Protein AF-A0A821YW21-F1 (afdb_monomer_lite)

Secondary structure (DSSP, 8-state):
---S-SSS--EEEE--BSSHHHHHHHHHHHT-S-TTS--EEEEEEEGGGBTTHHHH--SSS-----S-----TT-BPBPTT-SEEEEE--S-SS-TTTTHHHHHHHHHHHTTTTTS-TTS-------------------PPPP--EEE-S--HHHHHHHHIIIIIT---EEE-TTS-HHHHHHHHHHHHHHHHHHHHHHHHS---

Structure (mmCIF, N/CA/C/O backbone):
data_AF-A0A821YW21-F1
#
_entry.id   AF-A0A821YW21-F1
#
loop_
_atom_site.group_PDB
_atom_site.id
_atom_site.type_symbol
_atom_site.label_atom_id
_atom_site.label_alt_id
_atom_site.label_comp_id
_atom_site.label_asym_id
_atom_site.label_entity_id
_atom_site.label_seq_id
_atom_site.pdbx_PDB_ins_code
_atom_site.Cartn_x
_atom_site.Cartn_y
_atom_site.Cartn_z
_atom_site.occupancy
_atom_site.B_iso_or_equiv
_atom_site.auth_seq_id
_atom_site.auth_comp_id
_atom_site.auth_asym_id
_atom_site.auth_atom_id
_atom_site.pdbx_PDB_model_num
ATOM 1 N N . MET A 1 1 ? -20.243 1.648 -5.353 1.00 26.58 1 MET A N 1
ATOM 2 C CA . MET A 1 1 ? -19.225 2.065 -4.365 1.00 26.58 1 MET A CA 1
ATOM 3 C C . MET A 1 1 ? -18.752 3.452 -4.775 1.00 26.58 1 MET A C 1
ATOM 5 O O . MET A 1 1 ? -18.222 3.585 -5.867 1.00 26.58 1 MET A O 1
ATOM 9 N N . LYS A 1 2 ? -19.076 4.498 -4.008 1.00 27.88 2 LYS A N 1
ATOM 10 C CA . LYS A 1 2 ? -18.690 5.881 -4.330 1.00 27.88 2 LYS A CA 1
ATOM 11 C C . LYS A 1 2 ? -17.309 6.101 -3.706 1.00 27.88 2 LYS A C 1
ATOM 13 O O . LYS A 1 2 ? -17.180 5.934 -2.497 1.00 27.88 2 LYS A O 1
ATOM 18 N N . LEU A 1 3 ? -16.282 6.368 -4.515 1.00 39.88 3 LEU A N 1
ATOM 19 C CA . LEU A 1 3 ? -14.966 6.766 -4.003 1.00 39.88 3 LEU A CA 1
ATOM 20 C C . LEU A 1 3 ? -15.162 8.007 -3.120 1.00 39.88 3 LEU A C 1
ATOM 22 O O . LEU A 1 3 ? -15.812 8.965 -3.540 1.00 39.88 3 LEU A O 1
ATOM 26 N N . ILE A 1 4 ? -14.644 7.974 -1.892 1.00 46.41 4 ILE A N 1
ATOM 27 C CA . ILE A 1 4 ? -14.775 9.030 -0.872 1.00 46.41 4 ILE A CA 1
ATOM 28 C C . ILE A 1 4 ? -13.849 10.209 -1.233 1.00 46.41 4 ILE A C 1
ATOM 30 O O . ILE A 1 4 ? -12.951 10.574 -0.487 1.00 46.41 4 ILE A O 1
ATOM 34 N N . SER A 1 5 ? -13.998 10.767 -2.433 1.00 47.72 5 SER A N 1
ATOM 35 C CA . SER A 1 5 ? -13.134 11.840 -2.940 1.00 47.72 5 SER A CA 1
ATOM 36 C C . SER A 1 5 ? -13.887 12.825 -3.838 1.00 47.72 5 SER A C 1
ATOM 38 O O . SER A 1 5 ? -13.287 13.450 -4.708 1.00 47.72 5 SER A O 1
ATOM 40 N N . THR A 1 6 ? -15.206 12.978 -3.678 1.00 47.47 6 THR A N 1
ATOM 41 C CA . THR A 1 6 ? -15.943 13.977 -4.471 1.00 47.47 6 THR A CA 1
ATOM 42 C C . THR A 1 6 ? -15.841 15.385 -3.891 1.00 47.47 6 THR A C 1
ATOM 44 O O . THR A 1 6 ? -15.893 16.332 -4.666 1.00 47.47 6 THR A O 1
ATOM 47 N N . ASP A 1 7 ? -15.604 15.544 -2.583 1.00 50.19 7 ASP A N 1
ATOM 48 C CA . ASP A 1 7 ? -15.620 16.866 -1.928 1.00 50.19 7 ASP A CA 1
ATOM 49 C C . ASP A 1 7 ? -14.227 17.378 -1.507 1.00 50.19 7 ASP A C 1
ATOM 51 O O . ASP A 1 7 ? -14.038 18.583 -1.337 1.00 50.19 7 ASP A O 1
ATOM 55 N N . HIS A 1 8 ? -13.224 16.495 -1.419 1.00 58.50 8 HIS A N 1
ATOM 56 C CA . HIS A 1 8 ? -11.839 16.836 -1.075 1.00 58.50 8 HIS A CA 1
ATOM 57 C C . HIS A 1 8 ? -10.854 16.120 -2.005 1.00 58.50 8 HIS A C 1
ATOM 59 O O . HIS A 1 8 ? -11.039 14.944 -2.312 1.00 58.50 8 HIS A O 1
ATOM 65 N N . SER A 1 9 ? -9.806 16.822 -2.445 1.00 71.06 9 SER A N 1
ATOM 66 C CA . SER A 1 9 ? -8.695 16.230 -3.195 1.00 71.06 9 SER A CA 1
ATOM 67 C C . SER A 1 9 ? -7.874 15.340 -2.260 1.00 71.06 9 SER A C 1
ATOM 69 O O . SER A 1 9 ? -7.131 15.850 -1.420 1.00 71.06 9 SER A O 1
ATOM 71 N N . ALA A 1 10 ? -8.028 14.024 -2.385 1.00 83.88 10 ALA A N 1
ATOM 72 C CA . ALA A 1 10 ? -7.270 13.042 -1.620 1.00 83.88 10 ALA A CA 1
ATOM 73 C C . ALA A 1 10 ? -6.236 12.336 -2.506 1.00 83.88 10 ALA A C 1
ATOM 75 O O . ALA A 1 10 ? -6.456 12.135 -3.703 1.00 83.88 10 ALA A O 1
ATOM 76 N N . TRP A 1 11 ? -5.112 11.948 -1.906 1.00 90.44 11 TRP A N 1
ATOM 77 C CA . TRP A 1 11 ? -4.121 11.078 -2.539 1.00 90.44 11 TRP A CA 1
ATOM 78 C C . TRP A 1 11 ? -4.337 9.645 -2.066 1.00 90.44 11 TRP A C 1
ATOM 80 O O . TRP A 1 11 ? -4.564 9.403 -0.879 1.00 90.44 11 TRP A O 1
ATOM 90 N N . ILE A 1 12 ? -4.254 8.693 -2.989 1.00 93.31 12 ILE A N 1
ATOM 91 C CA . ILE A 1 12 ? -4.335 7.266 -2.693 1.00 93.31 12 ILE A CA 1
ATOM 92 C C . ILE A 1 12 ? -2.948 6.675 -2.906 1.00 93.31 12 ILE A C 1
ATOM 94 O O . ILE A 1 12 ? -2.409 6.734 -4.005 1.00 93.31 12 ILE A O 1
ATOM 98 N N . ILE A 1 13 ? -2.377 6.092 -1.853 1.00 94.81 13 ILE A N 1
ATOM 99 C CA . ILE A 1 13 ? -1.049 5.476 -1.892 1.00 94.81 13 ILE A CA 1
ATOM 100 C C . ILE A 1 13 ? -1.204 3.959 -1.765 1.00 94.81 13 ILE A C 1
ATOM 102 O O . ILE A 1 13 ? -1.767 3.472 -0.782 1.00 94.81 13 ILE A O 1
ATOM 106 N N . THR A 1 14 ? -0.690 3.204 -2.737 1.00 95.06 14 THR A N 1
ATOM 107 C CA . THR A 1 14 ? -0.760 1.732 -2.763 1.00 95.06 14 THR A CA 1
ATOM 108 C C . THR A 1 14 ? 0.604 1.095 -3.060 1.00 95.06 14 THR A C 1
ATOM 110 O O . THR A 1 14 ? 1.598 1.800 -3.205 1.00 95.06 14 THR A O 1
ATOM 113 N N . GLY A 1 15 ? 0.665 -0.241 -3.147 1.00 93.56 15 GLY A N 1
ATOM 114 C CA . GLY A 1 15 ? 1.866 -0.975 -3.571 1.00 93.56 15 GLY A CA 1
ATOM 115 C C . GLY A 1 15 ? 2.191 -0.882 -5.072 1.00 93.56 15 GLY A C 1
ATOM 116 O O . GLY A 1 15 ? 3.217 -1.394 -5.502 1.00 93.56 15 GLY A O 1
ATOM 117 N N . GLY A 1 16 ? 1.313 -0.292 -5.896 1.00 93.81 16 GLY A N 1
ATOM 118 C CA . GLY A 1 16 ? 1.561 -0.013 -7.319 1.00 93.81 16 GLY A CA 1
ATOM 119 C C . GLY A 1 16 ? 1.575 -1.213 -8.276 1.00 93.81 16 GLY A C 1
ATOM 120 O O . GLY A 1 16 ? 1.513 -1.032 -9.490 1.00 93.81 16 GLY A O 1
ATOM 121 N N . THR A 1 17 ? 1.638 -2.449 -7.785 1.00 93.94 17 THR A N 1
ATOM 122 C CA . THR A 1 17 ? 1.650 -3.631 -8.659 1.00 93.94 17 THR A CA 1
ATOM 123 C C . THR A 1 17 ? 0.245 -4.014 -9.124 1.00 93.94 17 THR A C 1
ATOM 125 O O . THR A 1 17 ? -0.748 -3.803 -8.434 1.00 93.94 17 THR A O 1
ATOM 128 N N . ASN A 1 18 ? 0.136 -4.636 -10.293 1.00 93.69 18 ASN A N 1
ATOM 129 C CA . ASN A 1 18 ? -1.113 -5.091 -10.901 1.00 93.69 18 ASN A CA 1
ATOM 130 C C . ASN A 1 18 ? -1.598 -6.420 -10.292 1.00 93.69 18 ASN A C 1
ATOM 132 O O . ASN A 1 18 ? -1.924 -7.380 -10.995 1.00 93.69 18 ASN A O 1
ATOM 136 N N . THR A 1 19 ? -1.582 -6.511 -8.963 1.00 90.06 19 THR A N 1
ATOM 137 C CA . THR A 1 19 ? -1.968 -7.708 -8.212 1.00 90.06 19 THR A CA 1
ATOM 138 C C . THR A 1 19 ? -2.776 -7.336 -6.973 1.00 90.06 19 THR A C 1
ATOM 140 O O . THR A 1 19 ? -2.631 -6.249 -6.414 1.00 90.06 19 THR A O 1
ATOM 143 N N . GLY A 1 20 ? -3.658 -8.241 -6.543 1.00 89.75 20 GLY A N 1
ATOM 144 C CA . GLY A 1 20 ? -4.464 -8.061 -5.335 1.00 89.75 20 GLY A CA 1
ATOM 145 C C . GLY A 1 20 ? -5.284 -6.764 -5.327 1.00 89.75 20 GLY A C 1
ATOM 146 O O . GLY A 1 20 ? -5.913 -6.401 -6.320 1.00 89.75 20 GLY A O 1
ATOM 147 N N . ILE A 1 21 ? -5.271 -6.072 -4.185 1.00 91.50 21 ILE A N 1
ATOM 148 C CA . ILE A 1 21 ? -6.066 -4.858 -3.944 1.00 91.50 21 ILE A CA 1
ATOM 149 C C . ILE A 1 21 ? -5.633 -3.695 -4.836 1.00 91.50 21 ILE A C 1
ATOM 151 O O . ILE A 1 21 ? -6.479 -2.926 -5.279 1.00 91.50 21 ILE A O 1
ATOM 155 N N . MET A 1 22 ? -4.343 -3.582 -5.145 1.00 93.75 22 MET A N 1
ATOM 156 C CA . MET A 1 22 ? -3.809 -2.485 -5.952 1.00 93.75 22 MET A CA 1
ATOM 157 C C . MET A 1 22 ? -4.426 -2.464 -7.357 1.00 93.75 22 MET A C 1
ATOM 159 O O . MET A 1 22 ? -4.806 -1.398 -7.836 1.00 93.75 22 MET A O 1
ATOM 163 N N . LYS A 1 23 ? -4.635 -3.643 -7.962 1.00 94.25 23 LYS A N 1
ATOM 164 C CA . LYS A 1 23 ? -5.357 -3.789 -9.236 1.00 94.25 23 LYS A CA 1
ATOM 165 C C . LYS A 1 23 ? -6.795 -3.272 -9.148 1.00 94.25 23 LYS A C 1
ATOM 167 O O . LYS A 1 23 ? -7.215 -2.483 -9.987 1.00 94.25 23 LYS A O 1
ATOM 172 N N . LEU A 1 24 ? -7.533 -3.687 -8.116 1.00 93.62 24 LEU A N 1
ATOM 173 C CA . LEU A 1 24 ? -8.921 -3.257 -7.916 1.00 93.62 24 LEU A CA 1
ATOM 174 C C . LEU A 1 24 ? -9.015 -1.739 -7.732 1.00 93.62 24 LEU A C 1
ATOM 176 O O . LEU A 1 24 ? -9.899 -1.104 -8.296 1.00 93.62 24 LEU A O 1
ATOM 180 N N . VAL A 1 25 ? -8.092 -1.145 -6.971 1.00 93.75 25 VAL A N 1
ATOM 181 C CA . VAL A 1 25 ? -8.042 0.311 -6.778 1.00 93.75 25 VAL A CA 1
ATOM 182 C C . VAL A 1 25 ? -7.807 1.027 -8.108 1.00 93.75 25 VAL A C 1
ATOM 184 O O . VAL A 1 25 ? -8.515 1.990 -8.398 1.00 93.75 25 VAL A O 1
ATOM 187 N N . GLY A 1 26 ? -6.882 0.535 -8.936 1.00 93.81 26 GLY A N 1
ATOM 188 C CA . GLY A 1 26 ? -6.641 1.073 -10.275 1.00 93.81 26 GLY A CA 1
ATOM 189 C C . GLY A 1 26 ? -7.882 1.028 -11.170 1.00 93.81 26 GLY A C 1
ATOM 190 O O . GLY A 1 26 ? -8.258 2.041 -11.760 1.00 93.81 26 GLY A O 1
ATOM 191 N N . GLU A 1 27 ? -8.582 -0.109 -11.205 1.00 93.06 27 GLU A N 1
ATOM 192 C CA . GLU A 1 27 ? -9.836 -0.268 -11.959 1.00 93.06 27 GLU A CA 1
ATOM 193 C C . GLU A 1 27 ? -10.936 0.690 -11.465 1.00 93.06 27 GLU A C 1
ATOM 195 O O . GLU A 1 27 ? -11.630 1.316 -12.270 1.00 93.06 27 GLU A O 1
ATOM 200 N N . ILE A 1 28 ? -11.072 0.861 -10.147 1.00 91.38 28 ILE A N 1
ATOM 201 C CA . ILE A 1 28 ? -12.063 1.765 -9.547 1.00 91.38 28 ILE A CA 1
ATOM 202 C C . ILE A 1 28 ? -11.741 3.231 -9.880 1.00 91.38 28 ILE A C 1
ATOM 204 O O . ILE A 1 28 ? -12.641 3.992 -10.242 1.00 91.38 28 ILE A O 1
ATOM 208 N N . VAL A 1 29 ? -10.470 3.638 -9.793 1.00 90.25 29 VAL A N 1
ATOM 209 C CA . VAL A 1 29 ? -10.033 5.000 -10.151 1.00 90.25 29 VAL A CA 1
ATOM 210 C C . VAL A 1 29 ? -10.225 5.261 -11.646 1.00 90.25 29 VAL A C 1
ATOM 212 O O . VAL A 1 29 ? -10.694 6.336 -12.030 1.00 90.25 29 VAL A O 1
ATOM 215 N N . GLN A 1 30 ? -9.961 4.270 -12.502 1.00 89.31 30 GLN A N 1
ATOM 216 C CA . GLN A 1 30 ? -10.200 4.372 -13.942 1.00 89.31 30 GLN A CA 1
ATOM 217 C C . GLN A 1 30 ? -11.677 4.641 -14.267 1.00 89.31 30 GLN A C 1
ATOM 219 O O . GLN A 1 30 ? -11.968 5.410 -15.190 1.00 89.31 30 GLN A O 1
ATOM 224 N N . GLN A 1 31 ? -12.599 4.050 -13.501 1.00 88.50 31 GLN A N 1
ATOM 225 C CA . GLN A 1 31 ? -14.049 4.210 -13.649 1.00 88.50 31 GLN A CA 1
ATOM 226 C C . GLN A 1 31 ? -14.600 5.519 -13.064 1.00 88.50 31 GLN A C 1
ATOM 228 O O . GLN A 1 31 ? -15.809 5.742 -13.138 1.00 88.50 31 GLN A O 1
ATOM 233 N N . ASN A 1 32 ? -13.758 6.399 -12.505 1.00 84.12 32 ASN A N 1
ATOM 234 C CA . ASN A 1 32 ? -14.214 7.686 -11.988 1.00 84.12 32 ASN A CA 1
ATOM 235 C C . ASN A 1 32 ? -14.885 8.519 -13.110 1.00 84.12 32 ASN A C 1
ATOM 237 O O . ASN A 1 32 ? -14.213 8.873 -14.087 1.00 84.12 32 ASN A O 1
ATOM 241 N N . PRO A 1 33 ? -16.191 8.840 -12.994 1.00 78.19 33 PRO A N 1
ATOM 242 C CA . PRO A 1 33 ? -16.911 9.596 -14.017 1.00 78.19 33 PRO A CA 1
ATOM 243 C C . PRO A 1 33 ? -16.505 11.074 -14.044 1.00 78.19 33 PRO A C 1
ATOM 245 O O . PRO A 1 33 ? -16.601 11.712 -15.092 1.00 78.19 33 PRO A O 1
ATOM 248 N N . ASP A 1 34 ? -16.036 11.620 -12.918 1.00 81.44 34 ASP A N 1
ATOM 249 C CA . ASP A 1 34 ? -15.595 13.009 -12.834 1.00 81.44 34 ASP A CA 1
ATOM 250 C C . ASP A 1 34 ? -14.123 13.133 -13.241 1.00 81.44 34 ASP A C 1
ATOM 252 O O . ASP A 1 34 ? -13.204 13.017 -12.431 1.00 81.44 34 ASP A O 1
ATOM 256 N N . ARG A 1 35 ? -13.901 13.385 -14.532 1.00 78.12 35 ARG A N 1
ATOM 257 C CA . ARG A 1 35 ? -12.561 13.624 -15.087 1.00 78.12 35 ARG A CA 1
ATOM 258 C C . ARG A 1 35 ? -11.998 15.008 -14.751 1.00 78.12 35 ARG A C 1
ATOM 260 O O . ARG A 1 35 ? -10.813 15.226 -14.972 1.00 78.12 35 ARG A O 1
ATOM 267 N N . SER A 1 36 ? -12.811 15.932 -14.230 1.00 79.06 36 SER A N 1
ATOM 268 C CA . SER A 1 36 ? -12.350 17.279 -13.861 1.00 79.06 36 SER A CA 1
ATOM 269 C C . SER A 1 36 ? -11.532 17.291 -12.566 1.00 79.06 36 SER A C 1
ATOM 271 O O . SER A 1 36 ? -10.788 18.237 -12.310 1.00 79.06 36 SER A O 1
ATOM 273 N N . ARG A 1 37 ? -11.639 16.221 -11.768 1.00 78.31 37 ARG A N 1
ATOM 274 C CA . ARG A 1 37 ? -10.924 16.023 -10.505 1.00 78.31 37 ARG A CA 1
ATOM 275 C C . ARG A 1 37 ? -10.117 14.727 -10.576 1.00 78.31 37 ARG A C 1
ATOM 277 O O . ARG A 1 37 ? -10.593 13.687 -10.113 1.00 78.31 37 ARG A O 1
ATOM 284 N N . PRO A 1 38 ? -8.926 14.749 -11.203 1.00 81.25 38 PRO A N 1
ATOM 285 C CA . PRO A 1 38 ? -8.082 13.566 -11.262 1.00 81.25 38 PRO A CA 1
ATOM 286 C C . PRO A 1 38 ? -7.704 13.125 -9.844 1.00 81.25 38 PRO A C 1
ATOM 288 O O . PRO A 1 38 ? -7.376 13.943 -8.986 1.00 81.25 38 PRO A O 1
ATOM 291 N N . ILE A 1 39 ? -7.777 11.819 -9.603 1.00 87.50 39 ILE A N 1
ATOM 292 C CA . ILE A 1 39 ? -7.352 11.210 -8.344 1.00 87.50 39 ILE A CA 1
ATOM 293 C C . ILE A 1 39 ? -5.871 10.878 -8.490 1.00 87.50 39 ILE A C 1
ATOM 295 O O . ILE A 1 39 ? -5.502 10.154 -9.412 1.00 87.50 39 ILE A O 1
ATOM 299 N N . HIS A 1 40 ? -5.042 11.382 -7.578 1.00 91.06 40 HIS A N 1
ATOM 300 C CA . HIS A 1 40 ? -3.631 11.007 -7.516 1.00 91.06 40 HIS A CA 1
ATOM 301 C C . HIS A 1 40 ? -3.516 9.615 -6.894 1.00 91.06 40 HIS A C 1
ATOM 303 O O . HIS A 1 40 ? -3.724 9.447 -5.689 1.00 91.06 40 HIS A O 1
ATOM 309 N N . LEU A 1 41 ? -3.238 8.620 -7.733 1.00 94.44 41 LEU A N 1
ATOM 310 C CA . LEU A 1 41 ? -3.048 7.227 -7.355 1.00 94.44 41 LEU A CA 1
ATOM 311 C C . LEU A 1 41 ? -1.559 6.880 -7.479 1.00 94.44 41 LEU A C 1
ATOM 313 O O . LEU A 1 41 ? -1.063 6.574 -8.563 1.00 94.44 41 LEU A O 1
ATOM 317 N N . ILE A 1 42 ? -0.861 6.934 -6.347 1.00 95.75 42 ILE A N 1
ATOM 318 C CA . ILE A 1 42 ? 0.591 6.790 -6.244 1.00 95.75 42 ILE A CA 1
ATOM 319 C C . ILE A 1 42 ? 0.938 5.349 -5.859 1.00 95.75 42 ILE A C 1
ATOM 321 O O . ILE A 1 42 ? 0.471 4.827 -4.843 1.00 95.75 42 ILE A O 1
ATOM 325 N N . GLY A 1 43 ? 1.778 4.701 -6.662 1.00 96.44 43 GLY A N 1
ATOM 326 C CA . GLY A 1 43 ? 2.233 3.332 -6.444 1.00 96.44 43 GLY A CA 1
ATOM 327 C C . GLY A 1 43 ? 3.642 3.312 -5.870 1.00 96.44 43 GLY A C 1
ATOM 328 O O . GLY A 1 43 ? 4.580 3.721 -6.543 1.00 96.44 43 GLY A O 1
ATOM 329 N N . ILE A 1 44 ? 3.813 2.818 -4.646 1.00 96.44 44 ILE A N 1
ATOM 330 C CA . ILE A 1 44 ? 5.128 2.647 -4.023 1.00 96.44 44 ILE A CA 1
ATOM 331 C C . ILE A 1 44 ? 5.484 1.165 -4.080 1.00 96.44 44 ILE A C 1
ATOM 333 O O . ILE A 1 44 ? 4.907 0.367 -3.344 1.00 96.44 44 ILE A O 1
ATOM 337 N N . ALA A 1 45 ? 6.418 0.802 -4.954 1.00 94.50 45 ALA A N 1
ATOM 338 C CA . ALA A 1 45 ? 6.779 -0.587 -5.219 1.00 94.50 45 ALA A CA 1
ATOM 339 C C . ALA A 1 45 ? 8.258 -0.845 -4.912 1.00 94.50 45 ALA A C 1
ATOM 341 O O . ALA A 1 45 ? 9.121 -0.032 -5.245 1.00 94.50 45 ALA A O 1
ATOM 342 N N . THR A 1 46 ? 8.574 -2.002 -4.326 1.00 94.94 46 THR A N 1
ATOM 343 C CA . THR A 1 46 ? 9.965 -2.463 -4.219 1.00 94.94 46 THR A CA 1
ATOM 344 C C . THR A 1 46 ? 10.500 -2.804 -5.605 1.00 94.94 46 THR A C 1
ATOM 346 O O . THR A 1 46 ? 9.918 -3.643 -6.295 1.00 94.94 46 THR A O 1
ATOM 349 N N . TRP A 1 47 ? 11.618 -2.193 -5.998 1.00 94.62 47 TRP A N 1
ATOM 350 C CA . TRP A 1 47 ? 12.235 -2.340 -7.317 1.00 94.62 47 TRP A CA 1
ATOM 351 C C . TRP A 1 47 ? 12.451 -3.810 -7.691 1.00 94.62 47 TRP A C 1
ATOM 353 O O . TRP A 1 47 ? 11.990 -4.256 -8.737 1.00 94.62 47 TRP A O 1
ATOM 363 N N . GLY A 1 48 ? 13.023 -4.607 -6.784 1.00 92.62 48 GLY A N 1
ATOM 364 C CA . GLY A 1 48 ? 13.278 -6.033 -7.006 1.00 92.62 48 GLY A CA 1
ATOM 365 C C . GLY A 1 48 ? 12.040 -6.923 -7.169 1.00 92.62 48 GLY A C 1
ATOM 366 O O . GLY A 1 48 ? 12.195 -8.103 -7.481 1.00 92.62 48 GLY A O 1
ATOM 367 N N . CYS A 1 49 ? 10.829 -6.404 -6.944 1.00 92.81 49 CYS A N 1
ATOM 368 C CA . CYS A 1 49 ? 9.567 -7.125 -7.144 1.00 92.81 49 CYS A CA 1
ATOM 369 C C . CYS A 1 49 ? 8.816 -6.688 -8.409 1.00 92.81 49 CYS A C 1
ATOM 371 O O . CYS A 1 49 ? 7.758 -7.243 -8.704 1.00 92.81 49 CYS A O 1
ATOM 373 N N . VAL A 1 50 ? 9.318 -5.701 -9.153 1.00 93.25 50 VAL A N 1
ATOM 374 C CA . VAL A 1 50 ? 8.659 -5.205 -10.363 1.00 93.25 50 VAL A CA 1
ATOM 375 C C . VAL A 1 50 ? 9.099 -6.032 -11.569 1.00 93.25 50 VAL A C 1
ATOM 377 O O . VAL A 1 50 ? 10.285 -6.208 -11.835 1.00 93.25 50 VAL A O 1
A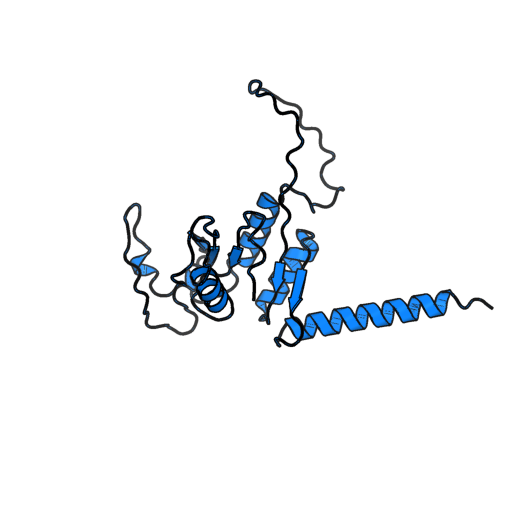TOM 380 N N . SER A 1 51 ? 8.139 -6.537 -12.341 1.00 92.75 51 SER A N 1
ATOM 381 C CA . SER A 1 51 ? 8.437 -7.220 -13.601 1.00 92.75 51 SER A CA 1
ATOM 382 C C . SER A 1 51 ? 8.849 -6.215 -14.677 1.00 92.75 51 SER A C 1
ATOM 384 O O . SER A 1 51 ? 8.215 -5.173 -14.839 1.00 92.75 51 SER A O 1
ATOM 386 N N . GLY A 1 52 ? 9.875 -6.549 -15.463 1.00 87.75 52 GLY A N 1
ATOM 387 C CA . GLY A 1 52 ? 10.315 -5.714 -16.588 1.00 87.75 52 GLY A CA 1
ATOM 388 C C . GLY A 1 52 ? 11.141 -4.485 -16.196 1.00 87.75 52 GLY A C 1
ATOM 389 O O . GLY A 1 52 ? 11.232 -3.551 -16.990 1.00 87.75 52 GLY A O 1
ATOM 390 N N . VAL A 1 53 ? 11.762 -4.485 -15.010 1.00 86.19 53 VAL A N 1
ATOM 391 C CA . VAL A 1 53 ? 12.635 -3.398 -14.517 1.00 86.19 53 VAL A CA 1
ATOM 392 C C . VAL A 1 53 ? 13.750 -2.997 -15.480 1.00 86.19 53 VAL A C 1
ATOM 394 O O . VAL A 1 53 ? 14.084 -1.820 -15.557 1.00 86.19 53 VAL A O 1
ATOM 397 N N . GLU A 1 54 ? 14.260 -3.931 -16.284 1.00 85.69 54 GLU A N 1
ATOM 398 C CA . GLU A 1 54 ? 15.286 -3.662 -17.303 1.00 85.69 54 GLU A CA 1
ATOM 399 C C . GLU A 1 54 ? 14.860 -2.585 -18.309 1.00 85.69 54 GLU A C 1
ATOM 401 O O . GLU A 1 54 ? 15.675 -1.804 -18.789 1.00 85.69 54 GLU A O 1
ATOM 406 N N . GLN A 1 55 ? 13.562 -2.508 -18.613 1.00 85.69 55 GLN A N 1
ATOM 407 C CA . GLN A 1 55 ? 13.019 -1.502 -19.527 1.00 85.69 55 GLN A CA 1
ATOM 408 C C . GLN A 1 55 ? 12.963 -0.134 -18.844 1.00 85.69 55 GLN A C 1
ATOM 410 O O . GLN A 1 55 ? 13.189 0.888 -19.484 1.00 85.69 55 GLN A O 1
ATOM 415 N N . LEU A 1 56 ? 12.693 -0.123 -17.537 1.00 86.81 56 LEU A N 1
ATOM 416 C CA . LEU A 1 56 ? 12.580 1.077 -16.709 1.00 86.81 56 LEU A CA 1
ATOM 417 C C . LEU A 1 56 ? 13.946 1.643 -16.292 1.00 86.81 56 LEU A C 1
ATOM 419 O O . LEU A 1 56 ? 14.023 2.800 -15.886 1.00 86.81 56 LEU A O 1
ATOM 423 N N . ALA A 1 57 ? 15.028 0.870 -16.422 1.00 85.81 57 ALA A N 1
ATOM 424 C CA . ALA A 1 57 ? 16.395 1.256 -16.069 1.00 85.81 57 ALA A CA 1
ATOM 425 C C . ALA A 1 57 ? 17.043 2.247 -17.068 1.00 85.81 57 ALA A C 1
ATOM 427 O O . ALA A 1 57 ? 18.252 2.221 -17.301 1.00 85.81 57 ALA A O 1
ATOM 428 N N . VAL A 1 58 ? 16.253 3.148 -17.658 1.00 86.94 58 VAL A N 1
ATOM 429 C CA . VAL A 1 58 ? 16.710 4.188 -18.587 1.00 86.94 58 VAL A CA 1
ATOM 430 C C . VAL A 1 58 ? 16.578 5.551 -17.917 1.00 86.94 58 VAL A C 1
ATOM 432 O O . VAL A 1 58 ? 15.518 5.924 -17.421 1.00 86.94 58 VAL A O 1
ATOM 435 N N . ARG A 1 59 ? 17.662 6.332 -17.902 1.00 84.62 59 ARG A N 1
ATOM 436 C CA . ARG A 1 59 ? 17.673 7.660 -17.271 1.00 84.62 59 ARG A CA 1
ATOM 437 C C . ARG A 1 59 ? 17.270 8.756 -18.254 1.00 84.62 59 ARG A C 1
ATOM 439 O O . ARG A 1 59 ? 17.762 8.804 -19.377 1.00 84.62 59 ARG A O 1
ATOM 446 N N . GLY A 1 60 ? 16.418 9.674 -17.792 1.00 85.62 60 GLY A N 1
ATOM 447 C CA . GLY A 1 60 ? 16.106 10.928 -18.489 1.00 85.62 60 GLY A CA 1
ATOM 448 C C . GLY A 1 60 ? 15.363 10.772 -19.819 1.00 85.62 60 GLY A C 1
ATOM 449 O O . GLY A 1 60 ? 15.358 11.706 -20.612 1.00 85.62 60 GLY A O 1
ATOM 450 N N . SER A 1 61 ? 14.765 9.607 -20.077 1.00 87.62 61 SER A N 1
ATOM 451 C CA . SER A 1 61 ? 14.037 9.317 -21.315 1.00 87.62 61 SER A CA 1
ATOM 452 C C . SER A 1 61 ? 12.680 8.697 -21.008 1.00 87.62 61 SER A C 1
ATOM 454 O O . SER A 1 61 ? 12.516 8.016 -19.998 1.00 87.62 61 SER A O 1
ATOM 456 N N . ASN A 1 62 ? 11.717 8.908 -21.904 1.00 88.25 62 ASN A N 1
ATOM 457 C CA . ASN A 1 62 ? 10.430 8.228 -21.830 1.00 88.25 62 ASN A CA 1
ATOM 458 C C . ASN A 1 62 ? 10.608 6.751 -22.190 1.00 88.25 62 ASN A C 1
ATOM 460 O O . ASN A 1 62 ? 11.233 6.422 -23.199 1.00 88.25 62 ASN A O 1
ATOM 464 N N . VAL A 1 63 ? 10.020 5.877 -21.381 1.00 89.75 63 VAL A N 1
ATOM 465 C CA . VAL A 1 63 ? 10.054 4.427 -21.569 1.00 89.75 63 VAL A CA 1
ATOM 466 C C . VAL A 1 63 ? 8.644 3.936 -21.870 1.00 89.75 63 VAL A C 1
ATOM 468 O O . VAL A 1 63 ? 7.678 4.376 -21.248 1.00 89.75 63 VAL A O 1
ATOM 471 N N . VAL A 1 64 ? 8.519 3.000 -22.809 1.00 89.44 64 VAL A N 1
ATOM 472 C CA . VAL A 1 64 ? 7.271 2.262 -23.019 1.00 89.44 64 VAL A CA 1
ATOM 473 C C . VAL A 1 64 ? 7.282 1.034 -22.117 1.00 89.44 64 VAL A C 1
ATOM 475 O O . VAL A 1 64 ? 8.073 0.122 -22.337 1.00 89.44 64 VAL A O 1
ATOM 478 N N . TYR A 1 65 ? 6.395 1.013 -21.124 1.00 90.19 65 TYR A N 1
ATOM 479 C CA . TYR A 1 65 ? 6.170 -0.143 -20.258 1.00 90.19 65 TYR A CA 1
ATOM 480 C C . TYR A 1 65 ? 4.950 -0.943 -20.760 1.00 90.19 65 TYR A C 1
ATOM 482 O O . TYR A 1 65 ? 3.829 -0.420 -20.741 1.00 90.19 65 TYR A O 1
ATOM 490 N N . PRO A 1 66 ? 5.124 -2.175 -21.274 1.00 86.69 66 PRO A N 1
ATOM 491 C CA . PRO A 1 66 ? 4.022 -3.006 -21.751 1.00 86.69 66 PRO A CA 1
ATOM 492 C C . PRO A 1 66 ? 3.003 -3.332 -20.650 1.00 86.69 66 PRO A C 1
ATOM 494 O O . PRO A 1 66 ? 3.340 -3.568 -19.502 1.00 86.69 66 PRO A O 1
ATOM 497 N N . LYS A 1 67 ? 1.715 -3.443 -20.991 1.00 79.19 67 LYS A N 1
ATOM 498 C CA . LYS A 1 67 ? 0.697 -3.883 -20.009 1.00 79.19 67 LYS A CA 1
ATOM 499 C C . LYS A 1 67 ? 0.798 -5.370 -19.650 1.00 79.19 67 LYS A C 1
ATOM 501 O O . LYS A 1 67 ? 0.208 -5.808 -18.667 1.00 79.19 67 LYS A O 1
ATOM 506 N N . SER A 1 68 ? 1.487 -6.150 -20.481 1.00 76.88 68 SER A N 1
ATOM 507 C CA . SER A 1 68 ? 1.614 -7.599 -20.356 1.00 76.88 68 SER A CA 1
ATOM 508 C C . SER A 1 68 ? 3.076 -7.963 -20.152 1.00 76.88 68 SER A C 1
ATOM 510 O O . SER A 1 68 ? 3.898 -7.711 -21.031 1.00 76.88 68 SER A O 1
ATOM 512 N N . HIS A 1 69 ? 3.374 -8.603 -19.026 1.00 74.81 69 HIS A N 1
ATOM 513 C CA . HIS A 1 69 ? 4.694 -9.133 -18.706 1.00 74.81 69 HIS A CA 1
ATOM 514 C C . HIS A 1 69 ? 4.592 -10.620 -18.375 1.00 74.81 69 HIS A C 1
ATOM 516 O O . HIS A 1 69 ? 3.601 -11.083 -17.808 1.00 74.81 69 HIS A O 1
ATOM 522 N N . SER A 1 70 ? 5.628 -11.379 -18.731 1.00 72.19 70 SER A N 1
ATOM 523 C CA . SER A 1 70 ? 5.838 -12.705 -18.161 1.00 72.19 70 SER A CA 1
ATOM 524 C C . SER A 1 70 ? 6.254 -12.526 -16.703 1.00 72.19 70 SER A C 1
ATOM 526 O O . SER A 1 70 ? 7.343 -12.019 -16.434 1.00 72.19 70 SER A O 1
ATOM 528 N N . ASN A 1 71 ? 5.395 -12.921 -15.770 1.00 70.81 71 ASN A N 1
ATOM 529 C CA . ASN A 1 71 ? 5.687 -12.768 -14.349 1.00 70.81 71 ASN A CA 1
ATOM 530 C C . ASN A 1 71 ? 6.544 -13.949 -13.889 1.00 70.81 71 ASN A C 1
ATOM 532 O O . ASN A 1 71 ? 6.081 -15.093 -13.888 1.00 70.81 71 ASN A O 1
ATOM 536 N N . ALA A 1 72 ? 7.790 -13.683 -13.498 1.00 76.12 72 ALA A N 1
ATOM 537 C CA . ALA A 1 72 ? 8.563 -14.661 -12.748 1.00 76.12 72 ALA A CA 1
ATOM 538 C C . ALA A 1 72 ? 7.997 -14.787 -11.324 1.00 76.12 72 ALA A C 1
ATOM 540 O O . ALA A 1 72 ? 7.367 -13.870 -10.797 1.00 76.12 72 ALA A O 1
ATOM 541 N N . SER A 1 73 ? 8.230 -15.931 -10.678 1.00 80.12 73 SER A N 1
ATOM 542 C CA . SER A 1 73 ? 7.821 -16.126 -9.284 1.00 80.12 73 SER A CA 1
ATOM 543 C C . SER A 1 73 ? 8.423 -15.035 -8.395 1.00 80.12 73 SER A C 1
ATOM 545 O O . SER A 1 73 ? 9.643 -14.911 -8.326 1.00 80.12 73 SER A O 1
ATOM 547 N N . GLY A 1 74 ? 7.574 -14.287 -7.689 1.00 82.88 74 GLY A N 1
ATOM 548 C CA . GLY A 1 74 ? 7.994 -13.196 -6.805 1.00 82.88 74 GLY A CA 1
ATOM 549 C C . GLY A 1 74 ? 8.088 -11.821 -7.471 1.00 82.88 74 GLY A C 1
ATOM 550 O O . GLY A 1 74 ? 8.430 -10.864 -6.787 1.00 82.88 74 GLY A O 1
ATOM 551 N N . GLU A 1 75 ? 7.737 -11.699 -8.751 1.00 90.62 75 GLU A N 1
ATOM 552 C CA . GLU A 1 75 ? 7.624 -10.418 -9.452 1.00 90.62 75 GLU A CA 1
ATOM 553 C C . GLU A 1 75 ? 6.170 -10.146 -9.857 1.00 90.62 75 GLU A C 1
ATOM 555 O O . GLU A 1 75 ? 5.379 -11.071 -10.068 1.00 90.62 75 GLU A O 1
ATOM 560 N N . ALA A 1 76 ? 5.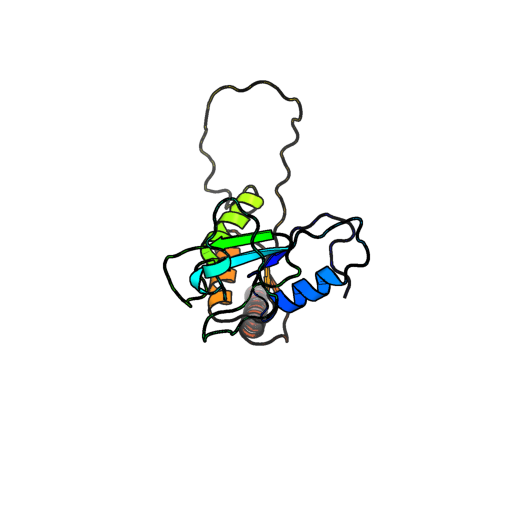818 -8.870 -9.971 1.00 92.25 76 ALA A N 1
ATOM 561 C CA . ALA A 1 76 ? 4.517 -8.426 -10.434 1.00 92.25 76 ALA A CA 1
ATOM 562 C C . ALA A 1 76 ? 4.654 -7.225 -11.385 1.00 92.25 76 ALA A C 1
ATOM 564 O O . ALA A 1 76 ? 5.501 -6.355 -11.164 1.00 92.25 76 ALA A O 1
ATOM 565 N N . PRO A 1 77 ? 3.812 -7.131 -12.428 1.00 94.38 77 PRO A N 1
ATOM 566 C CA . PRO A 1 77 ? 3.822 -5.983 -13.317 1.00 94.38 77 PRO A CA 1
ATOM 567 C C . PRO A 1 77 ? 3.238 -4.760 -12.612 1.00 94.38 77 PRO A C 1
ATOM 569 O O . PRO A 1 77 ? 2.498 -4.899 -11.638 1.00 94.38 77 PRO A O 1
ATOM 572 N N . LEU A 1 78 ? 3.534 -3.563 -13.110 1.00 95.06 78 LEU A N 1
ATOM 573 C CA . LEU A 1 78 ? 2.932 -2.324 -12.612 1.00 95.06 78 LEU A CA 1
ATOM 574 C C . LEU A 1 78 ? 1.472 -2.200 -13.043 1.00 95.06 78 LEU A C 1
ATOM 576 O O . LEU A 1 78 ? 1.074 -2.669 -14.112 1.00 95.06 78 LEU A O 1
ATOM 580 N N . GLU A 1 79 ? 0.659 -1.578 -12.196 1.00 94.94 79 GLU A N 1
ATOM 581 C CA . GLU A 1 79 ? -0.752 -1.342 -12.477 1.00 94.94 79 GLU A CA 1
ATOM 582 C C . GLU A 1 79 ? -0.916 -0.100 -13.379 1.00 94.94 79 GLU A C 1
ATOM 584 O O . GLU A 1 79 ? -0.461 0.986 -13.032 1.00 94.94 79 GLU A O 1
ATOM 589 N N . PRO A 1 80 ? -1.543 -0.224 -14.560 1.00 93.75 80 PRO A N 1
ATOM 590 C CA . PRO A 1 80 ? -1.508 0.822 -15.586 1.00 93.75 80 PRO A CA 1
ATOM 591 C C . PRO A 1 80 ? -2.355 2.071 -15.296 1.00 93.75 80 PRO A C 1
ATOM 593 O O . PRO A 1 80 ? -2.281 3.020 -16.074 1.00 93.75 80 PRO A O 1
ATOM 596 N N . ASN A 1 81 ? -3.199 2.069 -14.262 1.00 94.00 81 ASN A N 1
ATOM 597 C CA . ASN A 1 81 ? -4.086 3.180 -13.916 1.00 94.00 81 ASN A CA 1
ATOM 598 C C . ASN A 1 81 ? -3.544 4.055 -12.774 1.00 94.00 81 ASN A C 1
ATOM 600 O O . ASN A 1 81 ? -4.199 5.028 -12.398 1.00 94.00 81 ASN A O 1
ATOM 604 N N . HIS A 1 82 ? -2.364 3.742 -12.234 1.00 94.56 82 HIS A N 1
ATOM 605 C CA . HIS A 1 82 ? -1.645 4.640 -11.335 1.00 94.56 82 HIS A CA 1
ATOM 606 C C . HIS A 1 82 ? -1.117 5.854 -12.103 1.00 94.56 82 HIS A C 1
ATOM 608 O O . HIS A 1 82 ? -0.650 5.739 -13.238 1.00 94.56 82 HIS A O 1
ATOM 614 N N . SER A 1 83 ? -1.193 7.024 -11.474 1.00 93.19 83 SER A N 1
ATOM 615 C CA . SER A 1 83 ? -0.711 8.282 -12.046 1.00 93.19 83 SER A CA 1
ATOM 616 C C . SER A 1 83 ? 0.788 8.472 -11.827 1.00 93.19 83 SER A C 1
ATOM 618 O O . SER A 1 83 ? 1.473 8.998 -12.702 1.00 93.19 83 SER A O 1
ATOM 620 N N . GLU A 1 84 ? 1.313 8.010 -10.692 1.00 94.25 84 GLU A N 1
ATOM 621 C CA . GLU A 1 84 ? 2.723 8.142 -10.336 1.00 94.25 84 GLU A CA 1
ATOM 622 C C . GLU A 1 84 ? 3.259 6.863 -9.686 1.00 94.25 84 GLU A C 1
ATOM 624 O O . GLU A 1 84 ? 2.529 6.111 -9.036 1.00 94.25 84 GLU A O 1
ATOM 629 N N . PHE A 1 85 ? 4.570 6.652 -9.816 1.00 95.38 85 PHE A N 1
ATOM 630 C CA . PHE A 1 85 ? 5.280 5.540 -9.194 1.00 95.38 85 PHE A CA 1
ATOM 631 C C . PHE A 1 85 ? 6.512 6.013 -8.433 1.00 95.38 85 PHE A C 1
ATOM 633 O O . PHE A 1 85 ? 7.256 6.873 -8.902 1.00 95.38 85 PHE A O 1
ATOM 640 N N . ILE A 1 86 ? 6.747 5.397 -7.277 1.00 95.88 86 ILE 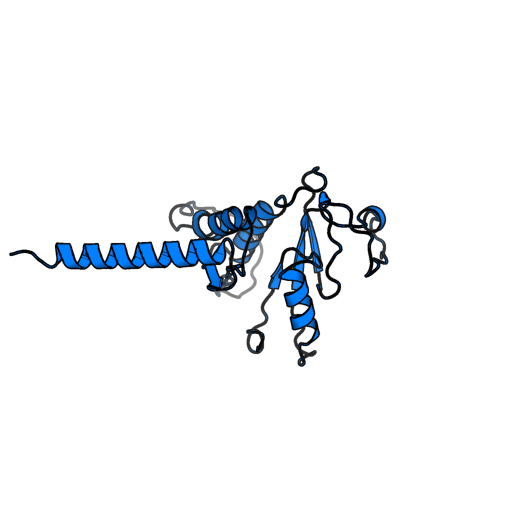A N 1
ATOM 641 C CA . ILE A 1 86 ? 7.975 5.521 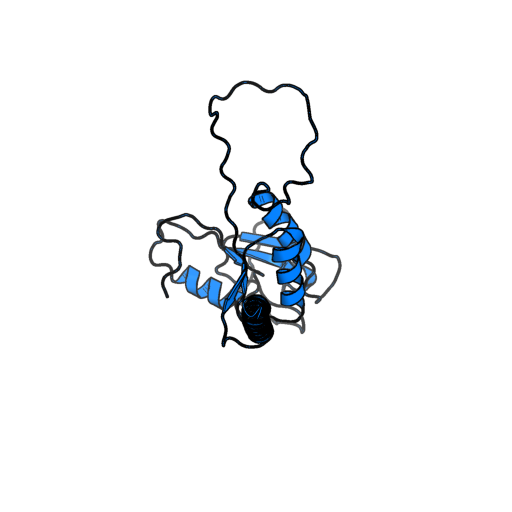-6.497 1.00 95.88 86 ILE A CA 1
ATOM 642 C C . ILE A 1 86 ? 8.559 4.118 -6.353 1.00 95.88 86 ILE A C 1
ATOM 644 O O . ILE A 1 86 ? 7.911 3.220 -5.813 1.00 95.88 86 ILE A O 1
ATOM 648 N N . PHE A 1 87 ? 9.787 3.934 -6.830 1.00 95.06 87 PHE A N 1
ATOM 649 C CA . PHE A 1 87 ? 10.498 2.667 -6.710 1.00 95.06 87 PHE A CA 1
ATOM 650 C C . PHE A 1 87 ? 11.464 2.701 -5.537 1.00 95.06 87 PHE A C 1
ATOM 652 O O . PHE A 1 87 ? 12.307 3.592 -5.450 1.00 95.06 87 PHE A O 1
ATOM 659 N N . ILE A 1 88 ? 11.339 1.716 -4.650 1.00 95.69 88 ILE A N 1
ATOM 660 C CA . ILE A 1 88 ? 12.218 1.545 -3.496 1.00 95.69 88 ILE A CA 1
ATOM 661 C C . ILE A 1 88 ? 13.185 0.413 -3.797 1.00 95.69 88 ILE A C 1
ATOM 663 O O . ILE A 1 88 ? 12.777 -0.742 -3.904 1.00 95.69 88 ILE A O 1
ATOM 667 N N . ASP A 1 89 ? 14.455 0.754 -3.964 1.00 93.62 89 ASP A N 1
ATOM 668 C CA . ASP A 1 89 ? 15.522 -0.219 -4.151 1.00 93.62 89 ASP A CA 1
ATOM 669 C C . ASP A 1 89 ? 16.218 -0.480 -2.812 1.00 93.62 89 ASP A C 1
ATOM 671 O O . ASP A 1 89 ? 16.830 0.417 -2.232 1.00 93.62 89 ASP A O 1
ATOM 675 N N . ASP A 1 90 ? 16.089 -1.706 -2.310 1.00 91.25 90 ASP A N 1
ATOM 676 C CA . ASP A 1 90 ? 16.762 -2.198 -1.106 1.00 91.25 90 ASP A CA 1
ATOM 677 C C . ASP A 1 90 ? 17.910 -3.172 -1.441 1.00 91.25 90 ASP A C 1
ATOM 679 O O . ASP A 1 90 ? 18.455 -3.837 -0.557 1.00 91.25 90 ASP A O 1
ATOM 683 N N . GLY A 1 91 ? 18.271 -3.283 -2.726 1.00 91.00 91 GLY A N 1
ATOM 684 C CA . GLY A 1 91 ? 19.283 -4.203 -3.237 1.00 91.00 91 GLY A CA 1
ATOM 685 C C . GLY A 1 91 ? 18.852 -5.672 -3.254 1.00 91.00 91 GLY A C 1
ATOM 686 O O . GLY A 1 91 ? 19.648 -6.538 -3.628 1.00 91.00 91 GLY A O 1
ATOM 687 N N . THR A 1 92 ? 17.619 -5.993 -2.852 1.00 91.31 92 THR A N 1
ATOM 688 C CA . THR A 1 92 ? 17.101 -7.360 -2.883 1.00 91.31 92 THR A CA 1
ATOM 689 C C . THR A 1 92 ? 16.329 -7.644 -4.168 1.00 91.31 92 THR A C 1
ATOM 691 O O . THR A 1 92 ? 15.740 -6.762 -4.785 1.00 91.31 92 THR A O 1
ATOM 694 N N . ALA A 1 93 ? 16.308 -8.914 -4.574 1.00 89.81 93 ALA A N 1
ATOM 695 C CA . ALA A 1 93 ? 15.474 -9.387 -5.672 1.00 89.81 93 ALA A CA 1
ATOM 696 C C . ALA A 1 93 ? 14.323 -10.234 -5.121 1.00 89.81 93 ALA A C 1
ATOM 698 O O . ALA A 1 93 ? 14.547 -11.124 -4.293 1.00 89.81 93 ALA A O 1
ATOM 699 N N . ARG A 1 94 ? 13.105 -9.992 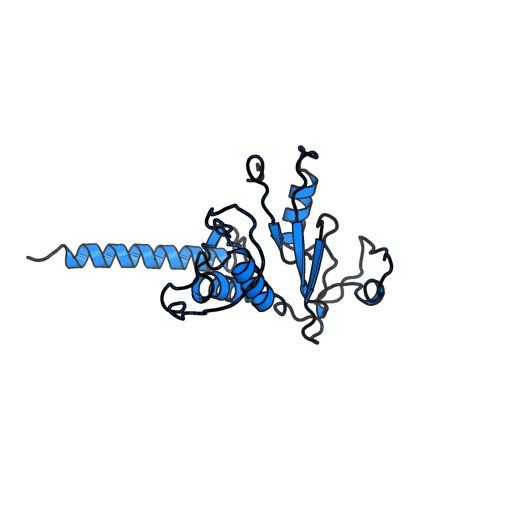-5.619 1.00 88.94 94 ARG A N 1
ATOM 700 C CA . ARG A 1 94 ? 11.890 -10.789 -5.361 1.00 88.94 94 ARG A CA 1
ATOM 701 C C . ARG A 1 94 ? 11.497 -10.894 -3.889 1.00 88.94 94 ARG A C 1
ATOM 703 O O . ARG A 1 94 ? 10.885 -11.880 -3.470 1.00 88.94 94 ARG A O 1
ATOM 710 N N . LYS A 1 95 ? 11.859 -9.894 -3.087 1.00 90.62 95 LYS A N 1
ATOM 711 C CA . LYS A 1 95 ? 11.455 -9.790 -1.686 1.00 90.62 95 LYS A CA 1
ATOM 712 C C . LYS A 1 95 ? 10.550 -8.585 -1.507 1.00 90.62 95 LYS A C 1
ATOM 714 O O . LYS A 1 95 ? 10.953 -7.449 -1.723 1.00 90.62 95 LYS A O 1
ATOM 719 N N . TYR A 1 96 ? 9.317 -8.867 -1.112 1.00 88.75 96 TYR A N 1
ATOM 720 C CA . TYR A 1 96 ? 8.346 -7.840 -0.764 1.00 88.75 96 TYR A CA 1
ATOM 721 C C . TYR A 1 96 ? 8.679 -7.234 0.599 1.00 88.75 96 TYR A C 1
ATOM 723 O O . TYR A 1 96 ? 9.236 -7.910 1.466 1.00 88.75 96 TYR A O 1
ATOM 731 N N . GLY A 1 97 ? 8.267 -5.985 0.804 1.00 88.00 97 GLY A N 1
ATOM 732 C CA . GLY A 1 97 ? 8.315 -5.324 2.100 1.00 88.00 97 GLY A CA 1
ATOM 733 C C . GLY A 1 97 ? 9.464 -4.337 2.286 1.00 88.00 97 GLY A C 1
ATOM 734 O O . GLY A 1 97 ? 9.534 -3.721 3.352 1.00 88.00 97 GLY A O 1
ATOM 735 N N . GLY A 1 98 ? 10.329 -4.152 1.282 1.00 90.50 98 GLY A N 1
ATOM 736 C CA . GLY A 1 98 ? 11.366 -3.113 1.294 1.00 90.50 98 GLY A CA 1
ATOM 737 C C . GLY A 1 98 ? 10.781 -1.695 1.300 1.00 90.50 98 GLY A C 1
ATOM 738 O O . GLY A 1 98 ? 11.398 -0.755 1.785 1.00 90.50 98 GLY A O 1
ATOM 739 N N . GLU A 1 99 ? 9.543 -1.536 0.831 1.00 92.00 99 GLU A N 1
ATOM 740 C CA . GLU A 1 99 ? 8.833 -0.262 0.795 1.00 92.00 99 GLU A CA 1
ATOM 741 C C . GLU A 1 99 ? 8.149 0.122 2.116 1.00 92.00 99 GLU A C 1
ATOM 743 O O . GLU A 1 99 ? 7.729 1.268 2.270 1.00 92.00 99 GLU A O 1
ATOM 748 N N . ILE A 1 100 ? 7.992 -0.815 3.060 1.00 91.62 100 ILE A N 1
ATOM 749 C CA . ILE A 1 100 ? 7.162 -0.626 4.265 1.00 91.62 100 ILE A CA 1
ATOM 750 C C . ILE A 1 100 ? 7.674 0.542 5.117 1.00 91.62 100 ILE A C 1
ATOM 752 O O . ILE A 1 100 ? 6.913 1.465 5.405 1.00 91.62 100 ILE A O 1
ATOM 756 N N . GLU A 1 101 ? 8.973 0.550 5.413 1.00 91.25 101 GLU A N 1
ATOM 757 C CA . GLU A 1 101 ? 9.597 1.594 6.230 1.00 91.25 101 GLU A CA 1
ATOM 758 C C . GLU A 1 101 ? 9.552 2.962 5.535 1.00 91.25 101 GLU A C 1
ATOM 760 O O . GLU A 1 101 ? 9.208 3.974 6.147 1.00 91.25 101 GLU A O 1
ATOM 765 N N . PHE A 1 102 ? 9.817 2.996 4.225 1.00 93.12 102 PHE A N 1
ATOM 766 C CA . PHE A 1 102 ? 9.700 4.222 3.438 1.00 93.12 102 PHE A CA 1
ATOM 767 C C . PHE A 1 102 ? 8.273 4.783 3.480 1.00 93.12 102 PHE A C 1
ATOM 769 O O . PHE A 1 102 ? 8.083 5.986 3.650 1.00 93.12 102 PHE A O 1
ATOM 776 N N . ARG A 1 103 ? 7.249 3.926 3.366 1.00 92.00 103 ARG A N 1
ATOM 777 C CA . ARG A 1 103 ? 5.843 4.351 3.450 1.00 92.00 103 ARG A CA 1
ATOM 778 C C . ARG A 1 103 ? 5.515 4.970 4.804 1.00 92.00 103 ARG A C 1
ATOM 780 O O . ARG A 1 103 ? 4.787 5.965 4.838 1.00 92.00 103 ARG A O 1
ATOM 787 N N . ALA A 1 104 ? 6.043 4.416 5.894 1.00 89.06 104 ALA A N 1
ATOM 788 C CA . ALA A 1 104 ? 5.882 4.978 7.230 1.00 89.06 104 ALA A CA 1
ATOM 789 C C . ALA A 1 104 ? 6.497 6.386 7.319 1.00 89.06 104 ALA A C 1
ATOM 791 O O . ALA A 1 104 ? 5.796 7.331 7.682 1.00 89.06 104 ALA A O 1
ATOM 792 N N . GLN A 1 105 ? 7.751 6.552 6.882 1.00 90.00 105 GLN A N 1
ATOM 793 C CA . GLN A 1 105 ? 8.453 7.845 6.883 1.00 90.00 105 GLN A CA 1
ATOM 794 C C . GLN A 1 105 ? 7.771 8.888 5.984 1.00 90.00 105 GLN A C 1
ATOM 796 O O . GLN A 1 105 ? 7.580 10.037 6.386 1.00 90.00 105 GLN A O 1
ATOM 801 N N . LEU A 1 106 ? 7.350 8.488 4.781 1.00 89.25 106 LEU A N 1
ATOM 802 C CA . LEU A 1 106 ? 6.630 9.360 3.853 1.00 89.25 106 LEU A CA 1
ATOM 803 C C . LEU A 1 106 ? 5.321 9.852 4.474 1.00 89.25 106 LEU A C 1
ATOM 805 O O . LEU A 1 106 ? 5.002 11.038 4.416 1.00 89.25 106 LEU A O 1
ATOM 809 N N . THR A 1 107 ? 4.569 8.943 5.091 1.00 85.06 107 THR A N 1
ATOM 810 C CA . THR A 1 107 ? 3.291 9.295 5.707 1.00 85.06 107 THR A CA 1
ATOM 811 C C . THR A 1 107 ? 3.484 10.219 6.908 1.00 85.06 107 THR A C 1
ATOM 813 O O . THR A 1 107 ? 2.729 11.179 7.075 1.00 85.06 107 THR A O 1
ATOM 816 N N . GLN A 1 108 ? 4.530 9.984 7.702 1.00 84.00 108 GLN A N 1
ATOM 817 C CA . GLN A 1 108 ? 4.919 10.863 8.800 1.00 84.00 108 GLN A CA 1
ATOM 818 C C . GLN A 1 108 ? 5.216 12.282 8.303 1.00 84.00 108 GLN A C 1
ATOM 820 O O . GLN A 1 108 ? 4.672 13.245 8.847 1.00 84.00 108 GLN A O 1
ATOM 825 N N . ALA A 1 109 ? 6.011 12.404 7.235 1.00 84.94 109 ALA A N 1
ATOM 826 C CA . ALA A 1 109 ? 6.367 13.684 6.633 1.00 84.94 109 ALA A CA 1
ATOM 827 C C . ALA A 1 109 ? 5.137 14.430 6.087 1.00 84.94 109 ALA A C 1
ATOM 829 O O . ALA A 1 109 ? 4.974 15.618 6.355 1.00 84.94 109 ALA A O 1
ATOM 830 N N . ILE A 1 110 ? 4.233 13.731 5.387 1.00 84.19 110 ILE A N 1
ATOM 831 C CA . ILE A 1 110 ? 2.994 14.319 4.843 1.00 84.19 110 ILE A CA 1
ATOM 832 C C . ILE A 1 110 ? 2.060 14.784 5.963 1.00 84.19 110 ILE A C 1
ATOM 834 O O . ILE A 1 110 ? 1.449 15.846 5.864 1.00 84.19 110 ILE A O 1
ATOM 838 N N . SER A 1 111 ? 1.963 14.014 7.048 1.00 79.56 111 SER A N 1
ATOM 839 C CA . SER A 1 111 ? 1.090 14.356 8.172 1.00 79.56 111 SER A CA 1
ATOM 840 C C . SER A 1 111 ? 1.543 15.598 8.950 1.00 79.56 111 SER A C 1
ATOM 842 O O . SER A 1 111 ? 0.825 16.039 9.844 1.00 79.56 111 SER A O 1
ATOM 844 N N . GLY A 1 112 ? 2.723 16.166 8.659 1.00 66.44 112 GLY A N 1
ATOM 845 C CA . GLY A 1 112 ? 3.241 17.355 9.344 1.00 66.44 112 GLY A CA 1
ATOM 846 C C . GLY A 1 112 ? 3.383 17.173 10.859 1.00 66.44 112 GLY A C 1
ATOM 847 O O . GLY A 1 112 ? 3.283 18.140 11.610 1.00 66.44 112 GLY A O 1
ATOM 848 N N . GLY A 1 113 ? 3.537 15.928 11.326 1.00 57.78 113 GLY A N 1
ATOM 849 C CA . GLY A 1 113 ? 3.588 15.600 12.749 1.00 57.78 113 GLY A CA 1
ATOM 850 C C . GLY A 1 113 ? 2.241 15.650 13.481 1.00 57.78 113 GLY A C 1
ATOM 851 O O . GLY A 1 113 ? 2.254 15.667 14.709 1.00 57.78 113 GLY A O 1
ATOM 852 N N . PHE A 1 114 ? 1.089 15.632 12.785 1.00 55.19 114 PHE A N 1
ATOM 853 C CA . PHE A 1 114 ? -0.256 15.637 13.405 1.00 55.19 114 PHE A CA 1
ATOM 854 C C . PHE A 1 114 ? -0.413 14.642 14.555 1.00 55.19 114 PHE A C 1
ATOM 856 O O . PHE A 1 114 ? -1.111 14.898 15.533 1.00 55.19 114 PHE A O 1
ATOM 863 N N . PHE A 1 115 ? 0.240 13.498 14.398 1.00 51.81 115 PHE A N 1
ATOM 864 C CA . PHE A 1 115 ? 0.122 12.349 15.269 1.00 51.81 115 PHE A CA 1
ATOM 865 C C . PHE A 1 115 ? 1.425 12.031 16.017 1.00 51.81 115 PHE A C 1
ATOM 867 O O . PHE A 1 115 ? 1.456 11.073 16.788 1.00 51.81 115 PHE A O 1
ATOM 874 N N . ALA A 1 116 ? 2.485 12.835 15.852 1.00 48.38 116 ALA A N 1
ATOM 875 C CA . ALA A 1 116 ? 3.718 12.651 16.610 1.00 48.38 116 ALA A CA 1
ATOM 876 C C . ALA A 1 116 ? 3.430 12.795 18.122 1.00 48.38 116 ALA A C 1
ATOM 878 O O . ALA A 1 116 ? 2.721 13.727 18.524 1.00 48.38 116 ALA A O 1
ATOM 879 N N . PRO A 1 117 ? 3.946 11.900 18.986 1.00 43.03 117 PRO A N 1
ATOM 880 C CA . PRO A 1 117 ? 3.757 12.028 20.424 1.00 43.03 117 PRO A CA 1
ATOM 881 C C . PRO A 1 117 ? 4.292 13.384 20.902 1.00 43.03 117 PRO A C 1
ATOM 883 O O . PRO A 1 117 ? 5.443 13.742 20.654 1.00 43.03 117 PRO A O 1
ATOM 886 N N . ARG A 1 118 ? 3.448 14.146 21.615 1.00 45.34 118 ARG A N 1
ATOM 887 C CA . ARG A 1 118 ? 3.733 15.509 22.121 1.00 45.34 118 ARG A CA 1
ATOM 888 C C . ARG A 1 118 ? 4.948 15.608 23.061 1.00 45.34 118 ARG A C 1
ATOM 890 O O . ARG A 1 118 ? 5.251 16.700 23.528 1.00 45.34 118 ARG A O 1
ATOM 897 N N . SER A 1 119 ? 5.638 14.512 23.362 1.00 44.59 119 SER A N 1
ATOM 898 C CA . SER A 1 119 ? 6.772 14.451 24.288 1.00 44.59 119 SER A CA 1
ATOM 899 C C . SER A 1 119 ? 8.154 14.643 23.644 1.00 44.59 119 SER A C 1
ATOM 901 O O . SER A 1 119 ? 9.138 14.636 24.376 1.00 44.59 119 SER A O 1
ATOM 903 N N . ALA A 1 120 ? 8.267 14.857 22.326 1.00 48.81 120 ALA A N 1
ATOM 904 C CA . ALA A 1 120 ? 9.574 14.983 21.656 1.00 48.81 120 ALA A CA 1
ATOM 905 C C . ALA A 1 120 ? 9.855 16.334 20.967 1.00 48.81 120 ALA A C 1
ATOM 907 O O . ALA A 1 120 ? 10.828 16.442 20.224 1.00 48.81 120 ALA A O 1
ATOM 908 N N . CYS A 1 121 ? 9.057 17.381 21.204 1.00 36.69 121 CYS A N 1
ATOM 909 C CA . CYS A 1 121 ? 9.338 18.712 20.644 1.00 36.69 121 CYS A CA 1
ATOM 910 C C . CYS A 1 121 ? 9.083 19.834 21.657 1.00 36.69 121 CYS A C 1
ATOM 912 O O . CYS A 1 121 ? 8.308 20.755 21.420 1.00 36.69 121 CYS A O 1
ATOM 914 N N . SER A 1 122 ? 9.774 19.770 22.792 1.00 42.47 122 SER A N 1
ATOM 915 C CA . SER A 1 122 ? 10.267 20.969 23.468 1.00 42.47 122 SER A CA 1
ATOM 916 C C . SER A 1 122 ? 11.767 21.047 23.210 1.00 42.47 122 SER A C 1
ATOM 918 O O . SER A 1 122 ? 12.574 20.627 24.034 1.00 42.47 122 SER A O 1
ATOM 920 N N . VAL A 1 123 ? 12.144 21.535 22.035 1.00 37.31 123 VAL A N 1
ATOM 921 C CA . VAL A 1 123 ? 13.493 22.047 21.801 1.00 37.31 123 VAL A CA 1
ATOM 922 C C . VAL A 1 123 ? 13.352 23.322 20.996 1.00 37.31 123 VAL A C 1
ATOM 924 O O . VAL A 1 123 ? 12.924 23.320 19.845 1.00 37.31 123 VAL A O 1
ATOM 927 N N . ASN A 1 124 ? 13.661 24.418 21.678 1.00 41.97 124 ASN A N 1
ATOM 928 C CA . ASN A 1 124 ? 13.908 25.719 21.094 1.00 41.97 124 ASN A CA 1
ATOM 929 C C . ASN A 1 124 ? 14.875 25.562 19.916 1.00 41.97 124 ASN A C 1
ATOM 931 O O . ASN A 1 124 ? 15.964 25.015 20.087 1.00 41.97 124 ASN A O 1
ATOM 935 N N . MET A 1 125 ? 14.506 26.080 18.749 1.00 36.69 125 MET A N 1
ATOM 936 C CA . MET A 1 125 ? 15.460 26.323 17.675 1.00 36.69 125 MET A CA 1
ATOM 937 C C . MET A 1 125 ? 15.294 27.770 17.205 1.00 36.69 125 MET A C 1
ATOM 939 O O . MET A 1 125 ? 14.553 28.078 16.278 1.00 36.69 125 MET A O 1
ATOM 943 N N . GLU A 1 126 ? 15.967 28.668 17.923 1.00 41.78 126 GLU A N 1
ATOM 944 C CA . GLU A 1 126 ? 16.359 29.997 17.448 1.00 41.78 126 GLU A CA 1
ATOM 945 C C . GLU A 1 126 ? 17.414 29.795 16.342 1.00 41.78 126 GLU A C 1
ATOM 947 O O . GLU A 1 126 ? 18.497 29.287 16.612 1.00 41.78 126 GLU A O 1
ATOM 952 N N . THR A 1 127 ? 17.136 30.037 15.053 1.00 39.66 127 THR A N 1
ATOM 953 C CA . THR A 1 127 ? 17.419 31.265 14.252 1.00 39.66 127 THR A CA 1
ATOM 954 C C . THR A 1 127 ? 18.101 30.848 12.921 1.00 39.66 127 THR A C 1
ATOM 956 O O . THR A 1 127 ? 18.510 29.692 12.823 1.00 39.66 127 THR A O 1
ATOM 959 N N . PRO A 1 128 ? 18.353 31.722 11.912 1.00 53.19 128 PRO A N 1
ATOM 960 C CA . PRO A 1 128 ? 17.712 32.988 11.526 1.00 53.19 128 PRO A CA 1
ATOM 961 C C . PRO A 1 128 ? 17.331 33.065 10.017 1.00 53.19 128 PRO A C 1
ATOM 963 O O . PRO A 1 128 ? 17.886 32.390 9.155 1.00 53.19 128 PRO A O 1
ATOM 966 N N . SER A 1 129 ? 16.482 34.044 9.685 1.00 42.06 129 SER A N 1
ATOM 967 C CA . SER A 1 129 ? 16.334 34.693 8.365 1.00 42.06 129 SER A CA 1
ATOM 968 C C . SER A 1 129 ? 15.821 33.862 7.173 1.00 42.06 129 SER A C 1
ATOM 970 O O . SER A 1 129 ? 16.566 33.151 6.508 1.00 42.06 129 SER A O 1
ATOM 972 N N . LYS A 1 130 ? 14.570 34.123 6.773 1.00 38.41 130 LYS A N 1
ATOM 973 C CA . LYS A 1 130 ? 14.238 34.547 5.403 1.00 38.41 130 LYS A CA 1
ATOM 974 C C . LYS A 1 130 ? 12.885 35.260 5.387 1.00 38.41 130 LYS A C 1
ATOM 976 O O . LYS A 1 130 ? 11.995 34.960 6.171 1.00 38.41 130 LYS A O 1
ATOM 981 N N . ALA A 1 131 ? 12.850 36.283 4.545 1.00 38.03 131 ALA A N 1
ATOM 982 C CA . ALA A 1 131 ? 11.891 37.368 4.444 1.00 38.03 131 ALA A CA 1
ATOM 983 C C . ALA A 1 131 ? 10.405 36.984 4.543 1.00 38.03 131 ALA A C 1
ATOM 985 O O . ALA A 1 131 ? 9.963 35.939 4.077 1.00 38.03 131 ALA A O 1
ATOM 986 N N . ALA A 1 132 ? 9.655 37.934 5.099 1.00 46.41 132 ALA A N 1
ATOM 987 C CA . ALA A 1 132 ? 8.209 38.013 5.150 1.00 46.41 132 ALA A CA 1
ATOM 988 C C . ALA A 1 132 ? 7.494 37.477 3.895 1.00 46.41 132 ALA A C 1
ATOM 990 O O . ALA A 1 132 ? 7.616 38.030 2.803 1.00 46.41 132 ALA A O 1
ATOM 991 N N . SER A 1 133 ? 6.629 36.488 4.107 1.00 41.00 133 SER A N 1
ATOM 992 C CA . SER A 1 133 ? 5.347 36.408 3.413 1.00 41.00 133 SER A CA 1
ATOM 993 C C . SER A 1 133 ? 4.260 36.230 4.474 1.00 41.00 133 SER A C 1
ATOM 995 O O . SER A 1 133 ? 4.341 35.390 5.369 1.00 41.00 133 SER A O 1
ATOM 997 N N . GLN A 1 134 ? 3.302 37.150 4.455 1.00 49.84 134 GLN A N 1
ATOM 998 C CA . GLN A 1 134 ? 2.195 37.224 5.395 1.00 49.84 134 GLN A CA 1
ATOM 999 C C . GLN A 1 134 ? 1.179 36.119 5.079 1.00 49.84 134 GLN A C 1
ATOM 1001 O O . GLN A 1 134 ? 0.334 36.281 4.206 1.00 49.84 134 GLN A O 1
ATOM 1006 N N . SER A 1 135 ? 1.222 35.019 5.827 1.00 41.38 135 SER A N 1
ATOM 1007 C CA . SER A 1 135 ? 0.041 34.200 6.120 1.00 41.38 135 SER A CA 1
ATOM 1008 C C . SER A 1 135 ? 0.259 33.468 7.442 1.00 41.38 135 SER A C 1
ATOM 1010 O O . SER A 1 135 ? 0.671 32.313 7.483 1.00 41.38 135 SER A O 1
ATOM 1012 N N . SER A 1 136 ? 0.005 34.146 8.559 1.00 46.75 136 SER A N 1
ATOM 1013 C CA . SER A 1 136 ? 0.050 33.559 9.900 1.00 46.75 136 SER A CA 1
ATOM 1014 C C . SER A 1 136 ? -1.176 32.673 10.151 1.00 46.75 136 SER A C 1
ATOM 1016 O O . SER A 1 136 ? -1.991 32.944 11.034 1.00 46.75 136 SER A O 1
ATOM 1018 N N . ARG A 1 137 ? -1.349 31.627 9.342 1.00 48.75 137 ARG A N 1
ATOM 1019 C CA . ARG A 1 137 ? -2.250 30.522 9.655 1.00 48.75 137 ARG A CA 1
ATOM 1020 C C . ARG A 1 137 ? -1.359 29.320 9.953 1.00 48.75 137 ARG A C 1
ATOM 1022 O O . ARG A 1 137 ? -0.555 28.990 9.089 1.00 48.75 137 ARG A O 1
ATOM 1029 N N . PRO A 1 138 ? -1.455 28.684 11.135 1.00 54.19 138 PRO A N 1
ATOM 1030 C CA . PRO A 1 138 ? -0.768 27.417 11.342 1.00 54.19 138 PRO A CA 1
ATOM 1031 C C . PRO A 1 138 ? -1.232 26.466 10.237 1.00 54.19 138 PRO A C 1
ATOM 1033 O O . PRO A 1 138 ? -2.443 26.281 10.056 1.00 54.19 138 PRO A O 1
ATOM 1036 N N . GLU A 1 139 ? -0.288 25.955 9.446 1.00 61.78 139 GLU A N 1
ATOM 1037 C CA . GLU A 1 139 ? -0.579 24.969 8.412 1.00 61.78 139 GLU A CA 1
ATOM 1038 C C . GLU A 1 139 ? -1.266 23.793 9.098 1.00 61.78 139 GLU A C 1
ATOM 1040 O O . GLU A 1 139 ? -0.726 23.174 10.017 1.00 61.78 139 GLU A O 1
ATOM 1045 N N . LYS A 1 140 ? -2.531 23.562 8.738 1.00 66.25 140 LYS A N 1
ATOM 1046 C CA . LYS A 1 140 ? -3.270 22.442 9.303 1.00 66.25 140 LYS A CA 1
ATOM 1047 C C . LYS A 1 140 ? -2.639 21.171 8.744 1.00 66.25 140 LYS A C 1
ATOM 1049 O O . LYS A 1 140 ? -2.520 21.070 7.523 1.00 66.25 140 LYS A O 1
ATOM 1054 N N . PRO A 1 141 ? -2.260 20.222 9.601 1.00 74.62 141 PRO A N 1
ATOM 1055 C CA . PRO A 1 141 ? -1.640 19.000 9.137 1.00 74.62 141 PRO A CA 1
ATOM 1056 C C . PRO A 1 141 ? -2.594 18.193 8.253 1.00 74.62 141 PRO A C 1
ATOM 1058 O O . PRO A 1 141 ? -3.816 18.233 8.432 1.00 74.62 141 PRO A O 1
ATOM 1061 N N . VAL A 1 142 ? -2.024 17.449 7.307 1.00 84.06 142 VAL A N 1
ATOM 1062 C CA . VAL A 1 142 ? -2.786 16.604 6.386 1.00 84.06 142 VAL A CA 1
ATOM 1063 C C . VAL A 1 142 ? -3.225 15.337 7.128 1.00 84.06 142 VAL A C 1
ATOM 1065 O O . VAL A 1 142 ? -2.368 14.587 7.602 1.00 84.06 142 VAL A O 1
ATOM 1068 N N . PRO A 1 143 ? -4.536 15.062 7.258 1.00 87.81 143 PRO A N 1
ATOM 1069 C CA . PRO A 1 143 ? -4.993 13.837 7.893 1.00 87.81 143 PRO A CA 1
ATOM 1070 C C . PRO A 1 143 ? -4.657 12.641 7.003 1.00 87.81 143 PRO A C 1
ATOM 1072 O O . PRO A 1 143 ? -4.974 12.634 5.813 1.00 87.81 143 PRO A O 1
ATOM 1075 N N . VAL A 1 144 ? -4.054 11.611 7.594 1.00 88.81 144 VAL A N 1
ATOM 1076 C CA . VAL A 1 144 ? -3.783 10.347 6.909 1.00 88.81 144 VAL A CA 1
ATOM 1077 C C . VAL A 1 144 ? -4.503 9.212 7.617 1.00 88.81 144 VAL A C 1
ATOM 1079 O O . VAL A 1 144 ? -4.571 9.180 8.844 1.00 88.81 144 VAL A O 1
ATOM 1082 N N . ILE A 1 145 ? -5.049 8.288 6.829 1.00 92.94 145 ILE A N 1
ATOM 1083 C CA . ILE A 1 145 ? -5.718 7.075 7.295 1.00 92.94 145 ILE A CA 1
ATOM 1084 C C . ILE A 1 145 ? -5.124 5.870 6.565 1.00 92.94 145 ILE A C 1
ATOM 1086 O O . ILE A 1 145 ? -4.812 5.956 5.375 1.00 92.94 145 ILE A O 1
ATOM 1090 N N . LEU A 1 146 ? -4.992 4.736 7.253 1.00 93.69 146 LEU A N 1
ATOM 1091 C CA . LEU A 1 146 ? -4.603 3.473 6.628 1.00 93.69 146 LEU A CA 1
ATOM 1092 C C . LEU A 1 146 ? -5.835 2.584 6.448 1.00 93.69 146 LEU A C 1
ATOM 1094 O O . LEU A 1 146 ? -6.502 2.221 7.414 1.00 93.69 146 LEU A O 1
ATOM 1098 N N . LEU A 1 147 ? -6.113 2.192 5.207 1.00 94.75 147 LEU A N 1
ATOM 1099 C CA . LEU A 1 147 ? -7.155 1.221 4.880 1.00 94.75 147 LEU A CA 1
ATOM 1100 C C . LEU A 1 147 ? -6.525 -0.156 4.675 1.00 94.75 147 LEU A C 1
ATOM 1102 O O . LEU A 1 147 ? -5.602 -0.302 3.873 1.00 94.75 147 LEU A O 1
ATOM 1106 N N . VAL A 1 148 ? -7.036 -1.169 5.376 1.00 94.00 148 VAL A N 1
ATOM 1107 C CA . VAL A 1 148 ? -6.533 -2.543 5.276 1.00 94.00 148 VAL A CA 1
ATOM 1108 C C . VAL A 1 148 ? -7.650 -3.467 4.819 1.00 94.00 148 VAL A C 1
ATOM 1110 O O . VAL A 1 148 ? -8.637 -3.663 5.527 1.00 94.00 148 VAL A O 1
ATOM 1113 N N . VAL A 1 149 ? -7.464 -4.047 3.634 1.00 93.38 149 VAL A N 1
ATOM 1114 C CA . VAL A 1 149 ? -8.334 -5.066 3.040 1.00 93.38 149 VAL A CA 1
ATOM 1115 C C . VAL A 1 149 ? -7.520 -6.355 2.933 1.00 93.38 149 VAL A C 1
ATOM 1117 O O . VAL A 1 149 ? -6.444 -6.364 2.333 1.00 93.38 149 VAL A O 1
ATOM 1120 N N . GLU A 1 150 ? -8.016 -7.432 3.536 1.00 91.19 150 GLU A N 1
ATOM 1121 C CA . GLU A 1 150 ? -7.302 -8.694 3.734 1.00 91.19 150 GLU A CA 1
ATOM 1122 C C . GLU A 1 150 ? -5.940 -8.570 4.450 1.00 91.19 150 GLU A C 1
ATOM 1124 O O . GLU A 1 150 ? -5.868 -8.460 5.672 1.00 91.19 150 GLU A O 1
ATOM 1129 N N . GLY A 1 151 ? -4.838 -8.651 3.704 1.00 87.25 151 GLY A N 1
ATOM 1130 C CA . GLY A 1 151 ? -3.476 -8.563 4.217 1.00 87.25 151 GLY A CA 1
ATOM 1131 C C . GLY A 1 151 ? -2.712 -9.887 4.278 1.00 87.25 151 GLY A C 1
ATOM 1132 O O . GLY A 1 151 ? -3.275 -10.978 4.357 1.00 87.25 151 GLY A O 1
ATOM 1133 N N . GLY A 1 152 ? -1.390 -9.770 4.203 1.00 87.94 152 GLY A N 1
ATOM 1134 C CA . GLY A 1 152 ? -0.433 -10.858 4.407 1.00 87.94 152 GLY A CA 1
ATOM 1135 C C . GLY A 1 152 ? 0.499 -10.564 5.586 1.00 87.94 152 GLY A C 1
ATOM 1136 O O . GLY A 1 152 ? 0.312 -9.566 6.279 1.00 87.94 152 GLY A O 1
ATOM 1137 N N . PRO A 1 153 ? 1.547 -11.375 5.803 1.00 86.69 153 PRO A N 1
ATOM 1138 C CA . PRO A 1 153 ? 2.477 -11.194 6.924 1.00 86.69 153 PRO A CA 1
ATOM 1139 C C . PRO A 1 153 ? 3.055 -9.772 7.025 1.00 86.69 153 PRO A C 1
ATOM 1141 O O . PRO A 1 153 ? 3.106 -9.189 8.104 1.00 86.69 153 PRO A O 1
ATOM 1144 N N . PHE A 1 154 ? 3.396 -9.168 5.884 1.00 90.12 154 PHE A N 1
ATOM 1145 C CA . PHE A 1 154 ? 3.895 -7.794 5.805 1.00 90.12 154 PHE A CA 1
ATOM 1146 C C . PHE A 1 154 ? 2.869 -6.731 6.217 1.00 90.12 154 PHE A C 1
ATOM 1148 O O . PHE A 1 154 ? 3.249 -5.681 6.725 1.00 90.12 154 PHE A O 1
ATOM 1155 N N . THR A 1 155 ? 1.572 -7.015 6.085 1.00 92.62 155 THR A N 1
ATOM 1156 C CA . THR A 1 155 ? 0.502 -6.109 6.519 1.00 92.62 155 THR A CA 1
ATOM 1157 C C . THR A 1 155 ? 0.513 -5.910 8.029 1.00 92.62 155 THR A C 1
ATOM 1159 O O . THR A 1 155 ? 0.251 -4.804 8.485 1.00 92.62 155 THR A O 1
ATOM 1162 N N . VAL A 1 156 ? 0.868 -6.935 8.811 1.00 93.12 156 VAL A N 1
ATOM 1163 C CA . VAL A 1 156 ? 0.995 -6.802 10.272 1.00 93.12 156 VAL A CA 1
ATOM 1164 C C . VAL A 1 156 ? 2.084 -5.787 10.622 1.00 93.12 156 VAL A C 1
ATOM 1166 O O . VAL A 1 156 ? 1.857 -4.914 11.456 1.00 93.12 156 VAL A O 1
ATOM 1169 N N . LYS A 1 157 ? 3.229 -5.847 9.928 1.00 92.25 157 LYS A N 1
ATOM 1170 C CA . LYS A 1 157 ? 4.321 -4.877 10.084 1.00 92.25 157 LYS A CA 1
ATOM 1171 C C . LYS A 1 157 ? 3.874 -3.466 9.685 1.00 92.25 157 LYS A C 1
ATOM 1173 O O . LYS A 1 157 ? 4.064 -2.538 10.461 1.00 92.25 157 LYS A O 1
ATOM 1178 N N . THR A 1 158 ? 3.205 -3.311 8.540 1.00 92.81 158 THR A N 1
ATOM 1179 C CA . THR A 1 158 ? 2.674 -2.008 8.097 1.00 92.81 158 THR A CA 1
ATOM 1180 C C . THR A 1 158 ? 1.683 -1.410 9.098 1.00 92.81 158 THR A C 1
ATOM 1182 O O . THR A 1 158 ? 1.748 -0.220 9.388 1.00 92.81 158 THR A O 1
ATOM 1185 N N . VAL A 1 159 ? 0.774 -2.220 9.649 1.00 93.81 159 VAL A N 1
ATOM 1186 C CA . VAL A 1 159 ? -0.186 -1.774 10.671 1.00 93.81 159 VAL A CA 1
ATOM 1187 C C . VAL A 1 159 ? 0.537 -1.351 11.946 1.00 93.81 159 VAL A C 1
ATOM 1189 O O . VAL A 1 159 ? 0.215 -0.309 12.507 1.00 93.81 159 VAL A O 1
ATOM 1192 N N . HIS A 1 160 ? 1.528 -2.128 12.387 1.00 92.50 160 HIS A N 1
ATOM 1193 C CA . HIS A 1 160 ? 2.333 -1.786 13.554 1.00 92.50 160 HIS A CA 1
ATOM 1194 C C . HIS A 1 160 ? 3.050 -0.439 13.371 1.00 92.50 160 HIS A C 1
ATOM 1196 O O . HIS A 1 160 ? 2.956 0.420 14.241 1.00 92.50 160 HIS A O 1
ATOM 1202 N N . GLU A 1 161 ? 3.713 -0.213 12.236 1.00 90.69 161 GLU A N 1
ATOM 1203 C CA . GLU A 1 161 ? 4.372 1.069 11.945 1.00 90.69 161 GLU A CA 1
ATOM 1204 C C . GLU A 1 161 ? 3.372 2.231 11.852 1.00 90.69 161 GLU A C 1
ATOM 1206 O O . GLU A 1 161 ? 3.627 3.323 12.360 1.00 90.69 161 GLU A O 1
ATOM 1211 N N . ALA A 1 162 ? 2.197 2.004 11.265 1.00 89.88 162 ALA A N 1
ATOM 1212 C CA . ALA A 1 162 ? 1.162 3.027 11.177 1.00 89.88 162 ALA A CA 1
ATOM 1213 C C . ALA A 1 162 ? 0.627 3.432 12.560 1.00 89.88 162 ALA A C 1
ATOM 1215 O O . ALA A 1 162 ? 0.591 4.620 12.873 1.00 89.88 162 ALA A O 1
ATOM 1216 N N . VAL A 1 163 ? 0.252 2.463 13.400 1.00 90.75 163 VAL A N 1
ATOM 1217 C CA . VAL A 1 163 ? -0.373 2.724 14.708 1.00 90.75 163 VAL A CA 1
ATOM 1218 C C . VAL A 1 163 ? 0.656 3.150 15.748 1.00 90.75 163 VAL A C 1
ATOM 1220 O O . VAL A 1 163 ? 0.468 4.156 16.422 1.00 90.75 163 VAL A O 1
ATOM 1223 N N . VAL A 1 164 ? 1.743 2.393 15.900 1.00 87.81 164 VAL A N 1
ATOM 1224 C CA . VAL A 1 164 ? 2.673 2.567 17.026 1.00 87.81 164 VAL A CA 1
ATOM 1225 C C . VAL A 1 164 ? 3.628 3.729 16.787 1.00 87.81 164 VAL A C 1
ATOM 1227 O O . VAL A 1 164 ? 3.887 4.502 17.703 1.00 87.81 164 VAL A O 1
ATOM 1230 N N . GLN A 1 165 ? 4.163 3.860 15.571 1.00 82.12 165 GLN A N 1
ATOM 1231 C CA . GLN A 1 165 ? 5.200 4.860 15.291 1.00 82.12 165 GLN A CA 1
ATOM 1232 C C . GLN A 1 165 ? 4.608 6.189 14.828 1.00 82.12 165 GLN A C 1
ATOM 1234 O O . GLN A 1 165 ? 5.115 7.248 15.187 1.00 82.12 165 GLN A O 1
ATOM 1239 N N . ASN A 1 166 ? 3.530 6.129 14.045 1.00 82.00 166 ASN A N 1
ATOM 1240 C CA . ASN A 1 166 ? 2.968 7.305 13.387 1.00 82.00 166 ASN A CA 1
ATOM 1241 C C . ASN A 1 166 ? 1.583 7.693 13.901 1.00 82.00 166 ASN A C 1
ATOM 1243 O O . ASN A 1 166 ? 1.070 8.716 13.464 1.00 82.00 166 ASN A O 1
ATOM 1247 N N . ASN A 1 167 ? 0.984 6.898 14.799 1.00 87.81 167 ASN A N 1
ATOM 1248 C CA . ASN A 1 167 ? -0.335 7.135 15.391 1.00 87.81 167 ASN A CA 1
ATOM 1249 C C . ASN A 1 167 ? -1.410 7.466 14.328 1.00 87.81 167 ASN A C 1
ATOM 1251 O O . ASN A 1 167 ? -2.281 8.316 14.496 1.00 87.81 167 ASN A O 1
ATOM 1255 N N . ILE A 1 168 ? -1.326 6.750 13.203 1.00 89.19 168 ILE A N 1
ATOM 1256 C CA . ILE A 1 168 ? -2.259 6.819 12.082 1.00 89.19 168 ILE A CA 1
ATOM 1257 C C . ILE A 1 168 ? -3.456 5.912 12.389 1.00 89.19 168 ILE A C 1
ATOM 1259 O O . ILE A 1 168 ? -3.263 4.723 12.667 1.00 89.19 168 ILE A O 1
ATOM 1263 N N . PRO A 1 169 ? -4.699 6.412 12.283 1.00 92.19 169 PRO A N 1
ATOM 1264 C CA . PRO A 1 169 ? -5.884 5.580 12.427 1.00 92.19 169 PRO A CA 1
ATOM 1265 C C . PRO A 1 169 ? -5.970 4.544 11.299 1.00 92.19 169 PRO A C 1
ATOM 1267 O O . PRO A 1 169 ? -5.804 4.855 10.114 1.00 92.19 169 PRO A O 1
ATOM 1270 N N . VAL A 1 170 ? -6.270 3.302 11.681 1.00 92.88 170 VAL A N 1
ATOM 1271 C CA . VAL A 1 170 ? -6.376 2.161 10.767 1.00 92.88 170 VAL A CA 1
ATOM 1272 C C . VAL A 1 170 ? -7.817 1.673 10.708 1.00 92.88 170 VAL A C 1
ATOM 1274 O O . VAL A 1 170 ? -8.448 1.456 1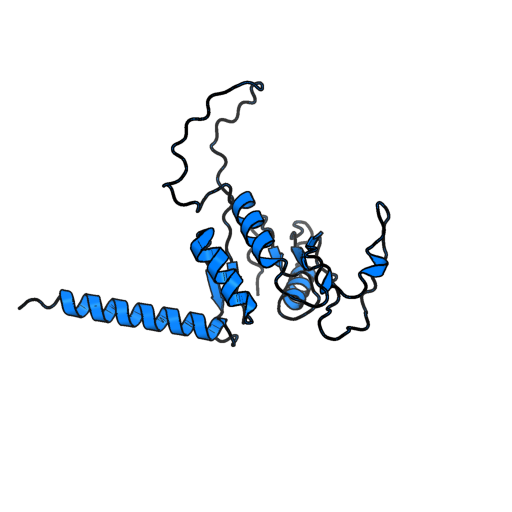1.740 1.00 92.88 170 VAL A O 1
ATOM 1277 N N . VAL A 1 171 ? -8.326 1.460 9.496 1.00 94.50 171 VAL A N 1
ATOM 1278 C CA . VAL A 1 171 ? -9.648 0.874 9.251 1.00 94.50 171 VAL A CA 1
ATOM 1279 C C . VAL A 1 171 ? -9.474 -0.521 8.664 1.00 94.50 171 VAL A C 1
ATOM 1281 O O . VAL A 1 171 ? -8.905 -0.686 7.581 1.00 94.50 171 VAL A O 1
ATOM 1284 N N . PHE A 1 172 ? -9.991 -1.525 9.371 1.00 93.88 172 PHE A N 1
ATOM 1285 C CA . PHE A 1 172 ? -10.001 -2.915 8.921 1.00 93.88 172 PHE A CA 1
ATOM 1286 C C . PHE A 1 172 ? -11.346 -3.271 8.295 1.00 93.88 172 PHE A C 1
ATOM 1288 O O . PHE A 1 172 ? -12.397 -3.051 8.894 1.00 93.88 172 PHE A O 1
ATOM 1295 N N . PHE A 1 173 ? -11.312 -3.887 7.115 1.00 92.31 173 PHE A N 1
ATOM 1296 C CA . PHE A 1 173 ? -12.508 -4.422 6.471 1.00 92.31 173 PHE A CA 1
ATOM 1297 C C . PHE A 1 173 ? -12.715 -5.877 6.902 1.00 92.31 173 PHE A C 1
ATOM 1299 O O . PHE A 1 173 ? -12.149 -6.807 6.321 1.00 92.31 173 PHE A O 1
ATOM 1306 N N . GLU A 1 174 ? -13.491 -6.078 7.966 1.00 92.00 174 GLU A N 1
ATOM 1307 C CA . GLU A 1 174 ? -13.834 -7.413 8.459 1.00 92.00 174 GLU A CA 1
ATOM 1308 C C . GLU A 1 174 ? -14.576 -8.241 7.397 1.00 92.00 174 GLU A C 1
ATOM 1310 O O . GLU A 1 174 ? -15.350 -7.715 6.599 1.00 92.00 174 GLU A O 1
ATOM 1315 N N . GLY A 1 175 ? -14.331 -9.553 7.378 1.00 90.50 175 GLY A N 1
ATOM 1316 C CA . GLY A 1 175 ? -14.955 -10.481 6.434 1.00 90.50 175 GLY A CA 1
ATOM 1317 C C . GLY A 1 175 ? -14.168 -10.632 5.136 1.00 90.50 175 GLY A C 1
ATOM 1318 O O . GLY A 1 175 ? -14.443 -11.545 4.366 1.00 90.50 175 GLY A O 1
ATOM 1319 N N . THR A 1 176 ? -13.143 -9.802 4.926 1.00 91.06 176 THR A N 1
ATOM 1320 C CA . THR A 1 176 ? -12.254 -9.913 3.763 1.00 91.06 176 THR A CA 1
ATOM 1321 C C . THR A 1 176 ? -11.299 -11.103 3.881 1.00 91.06 176 THR A C 1
ATOM 1323 O O . THR A 1 176 ? -10.957 -11.699 2.868 1.00 91.06 176 THR A O 1
ATOM 1326 N N . GLY A 1 177 ? -10.940 -11.528 5.100 1.00 90.19 177 GLY A N 1
ATOM 1327 C CA . GLY A 1 177 ? -10.071 -12.686 5.339 1.00 90.19 177 GLY A CA 1
ATOM 1328 C C . GLY A 1 177 ? -8.688 -12.326 5.887 1.00 90.19 177 GLY A C 1
ATOM 1329 O O . GLY A 1 177 ? -8.397 -11.172 6.199 1.00 90.19 177 GLY A O 1
ATOM 1330 N N . ARG A 1 178 ? -7.831 -13.348 6.024 1.00 92.56 178 ARG A N 1
ATOM 1331 C CA . ARG A 1 178 ? -6.400 -13.238 6.379 1.00 92.56 178 ARG A CA 1
ATOM 1332 C C . ARG A 1 178 ? -6.140 -12.332 7.600 1.00 92.56 178 ARG A C 1
ATOM 1334 O O . ARG A 1 178 ? -6.774 -12.520 8.639 1.00 92.56 178 ARG A O 1
ATOM 1341 N N . CYS A 1 179 ? -5.203 -11.383 7.506 1.00 92.00 179 CYS A N 1
ATOM 1342 C CA . CYS A 1 179 ? -4.815 -10.510 8.617 1.00 92.00 179 CYS A CA 1
ATOM 1343 C C . CYS A 1 179 ? -5.969 -9.633 9.123 1.00 92.00 179 CYS A C 1
ATOM 1345 O O . CYS A 1 179 ? -6.100 -9.468 10.333 1.00 92.00 179 CYS A O 1
ATOM 1347 N N . CYS A 1 180 ? -6.837 -9.124 8.245 1.00 92.62 180 CYS A N 1
ATOM 1348 C CA . CYS A 1 180 ? -7.997 -8.318 8.632 1.00 92.62 180 CYS A CA 1
ATOM 1349 C C . CYS A 1 180 ? -8.910 -9.033 9.625 1.00 92.62 180 CYS A C 1
ATOM 1351 O O . CYS A 1 180 ? -9.303 -8.434 10.623 1.00 92.62 180 CYS A O 1
ATOM 1353 N N . ASN A 1 181 ? -9.214 -10.314 9.401 1.00 93.44 181 ASN A N 1
ATOM 1354 C CA . ASN A 1 181 ? -10.073 -11.067 10.320 1.00 93.44 181 ASN A CA 1
ATOM 1355 C C . ASN A 1 181 ? -9.388 -11.322 11.670 1.00 93.44 181 ASN A C 1
ATOM 1357 O O . ASN A 1 181 ? -10.060 -11.340 12.701 1.00 93.44 181 ASN A O 1
ATOM 1361 N N . LEU A 1 182 ? -8.060 -11.491 11.680 1.00 93.50 182 LEU A N 1
ATOM 1362 C CA . LEU A 1 182 ? -7.293 -11.611 12.921 1.00 93.50 182 LEU A CA 1
ATOM 1363 C C . LEU A 1 182 ? -7.354 -10.311 13.731 1.00 93.50 182 LEU A C 1
ATOM 1365 O O . LEU A 1 182 ? -7.672 -10.359 14.917 1.00 93.50 182 LEU A O 1
ATOM 1369 N N . PHE A 1 183 ? -7.126 -9.160 13.090 1.00 93.69 183 PHE A N 1
ATOM 1370 C CA . PHE A 1 183 ? -7.229 -7.853 13.744 1.00 93.69 183 PHE A CA 1
ATOM 1371 C C . PHE A 1 183 ? -8.649 -7.562 14.233 1.00 93.69 183 PHE A C 1
ATOM 1373 O O . PHE A 1 183 ? -8.820 -7.183 15.387 1.00 93.69 183 PHE A O 1
ATOM 1380 N N . ALA A 1 184 ? -9.671 -7.810 13.411 1.00 92.50 184 ALA A N 1
ATOM 1381 C CA . ALA A 1 184 ? -11.065 -7.610 13.804 1.00 92.50 184 ALA A CA 1
ATOM 1382 C C . ALA A 1 184 ? -11.442 -8.459 15.032 1.00 92.50 184 ALA A C 1
ATOM 1384 O O . ALA A 1 184 ? -12.057 -7.960 15.974 1.00 92.50 184 ALA A O 1
ATOM 1385 N N . LYS A 1 185 ? -11.017 -9.730 15.066 1.00 93.50 185 LYS A N 1
ATOM 1386 C CA . LYS A 1 185 ? -11.228 -10.602 16.229 1.00 93.50 185 LYS A CA 1
ATOM 1387 C C . LYS A 1 185 ? -10.465 -10.112 17.460 1.00 93.50 185 LYS A C 1
ATOM 1389 O O . LYS A 1 185 ? -11.021 -10.139 18.552 1.00 93.50 185 LYS A O 1
ATOM 1394 N N . ALA A 1 186 ? -9.220 -9.665 17.297 1.00 93.25 186 ALA A N 1
ATOM 1395 C CA . ALA A 1 186 ? -8.412 -9.145 18.397 1.00 93.25 186 ALA A CA 1
ATOM 1396 C C . ALA A 1 186 ? -9.030 -7.885 19.022 1.00 93.25 186 ALA A C 1
ATOM 1398 O O . ALA A 1 186 ? -9.119 -7.805 20.242 1.00 93.25 186 ALA A O 1
ATOM 1399 N N . VAL A 1 187 ? -9.516 -6.949 18.199 1.00 91.19 187 VAL A N 1
ATOM 1400 C CA . VAL A 1 187 ? -10.202 -5.733 18.668 1.00 91.19 187 VAL A CA 1
ATOM 1401 C C . VAL A 1 187 ? -11.475 -6.088 19.438 1.00 91.19 187 VAL A C 1
ATOM 1403 O O . VAL A 1 187 ? -11.664 -5.595 20.542 1.00 91.19 187 VAL A O 1
ATOM 1406 N N . ARG A 1 188 ? -12.298 -7.015 18.928 1.00 91.00 188 ARG A N 1
ATOM 1407 C CA . ARG A 1 188 ? -13.499 -7.481 19.646 1.00 91.00 188 ARG A CA 1
ATOM 1408 C C . ARG A 1 188 ? -13.175 -8.104 21.000 1.00 91.00 188 ARG A C 1
ATOM 1410 O O . ARG A 1 188 ? -13.791 -7.746 21.992 1.00 91.00 188 ARG A O 1
ATOM 1417 N N . LEU A 1 189 ? -12.189 -9.001 21.047 1.00 93.56 189 LEU A N 1
ATOM 1418 C CA . LEU A 1 189 ? -11.765 -9.630 22.302 1.00 93.56 189 LEU A CA 1
ATOM 1419 C C . LEU A 1 189 ? -11.213 -8.605 23.295 1.00 93.56 189 LEU A C 1
ATOM 1421 O O . LEU A 1 189 ? -11.445 -8.731 24.494 1.00 93.56 189 LEU A O 1
ATOM 1425 N N . TYR A 1 190 ? -10.484 -7.601 22.806 1.00 91.31 190 TYR A N 1
ATOM 1426 C CA . TYR A 1 190 ? -10.009 -6.502 23.634 1.00 91.31 190 TYR A CA 1
ATOM 1427 C C . TYR A 1 190 ? -11.178 -5.703 24.218 1.00 91.31 190 TYR A C 1
ATOM 1429 O O . TYR A 1 190 ? -11.210 -5.493 25.427 1.00 91.31 190 TYR A O 1
ATOM 1437 N N . ASP A 1 191 ? -12.158 -5.329 23.395 1.00 90.56 191 ASP A N 1
ATOM 1438 C CA . ASP A 1 191 ? -13.336 -4.577 23.833 1.00 90.56 191 ASP A CA 1
ATOM 1439 C C . ASP A 1 191 ? -14.193 -5.362 24.830 1.00 90.56 191 ASP A C 1
ATOM 1441 O O . ASP A 1 191 ? -14.618 -4.806 25.842 1.00 90.56 191 ASP A O 1
ATOM 1445 N N . ASP A 1 192 ? -14.427 -6.649 24.572 1.00 91.12 192 ASP A N 1
ATOM 1446 C CA . ASP A 1 192 ? -15.217 -7.512 25.452 1.00 91.12 192 ASP A CA 1
ATOM 1447 C C . ASP A 1 192 ? -14.521 -7.701 26.805 1.00 91.12 192 ASP A C 1
ATOM 1449 O O . ASP A 1 192 ? -15.154 -7.569 27.852 1.00 91.12 192 ASP A O 1
ATOM 1453 N N . ASN A 1 193 ? -13.201 -7.918 26.808 1.00 88.75 193 ASN A N 1
ATOM 1454 C CA . ASN A 1 193 ? -12.428 -7.962 28.047 1.00 88.75 193 ASN A CA 1
ATOM 1455 C C . ASN A 1 193 ? -12.483 -6.622 28.785 1.00 88.75 193 ASN A C 1
ATOM 1457 O O . ASN A 1 193 ? -12.688 -6.606 29.993 1.00 88.75 193 ASN A O 1
ATOM 1461 N N . ARG A 1 194 ? -12.336 -5.499 28.072 1.00 86.81 194 ARG A N 1
ATOM 1462 C CA . ARG A 1 194 ? -12.365 -4.159 28.668 1.00 86.81 194 ARG A CA 1
ATOM 1463 C C . ARG A 1 194 ? -13.700 -3.878 29.365 1.00 86.81 194 ARG A C 1
ATOM 1465 O O . ARG A 1 194 ? -13.685 -3.378 30.482 1.00 86.81 194 ARG A O 1
ATOM 1472 N N . ARG A 1 195 ? -14.828 -4.257 28.749 1.00 81.94 195 ARG A N 1
ATOM 1473 C CA . ARG A 1 195 ? -16.165 -4.152 29.367 1.00 81.94 195 ARG A CA 1
ATOM 1474 C C . ARG A 1 195 ? -16.296 -5.044 30.602 1.00 81.94 195 ARG A C 1
ATOM 1476 O O . ARG A 1 195 ? -16.723 -4.567 31.645 1.00 81.94 195 ARG A O 1
ATOM 1483 N N . ASN A 1 196 ? -15.850 -6.299 30.513 1.00 77.88 196 ASN A N 1
ATOM 1484 C CA . ASN A 1 196 ? -15.896 -7.227 31.646 1.00 77.88 196 ASN A CA 1
ATOM 1485 C C . ASN A 1 196 ? -15.088 -6.721 32.858 1.00 77.88 196 ASN A C 1
ATOM 1487 O O . ASN A 1 196 ? -15.485 -6.968 33.991 1.00 77.88 196 ASN A O 1
ATOM 1491 N N . PHE A 1 197 ? -13.974 -6.010 32.638 1.00 72.50 197 PHE A N 1
ATOM 1492 C CA . PHE A 1 197 ? -13.209 -5.375 33.719 1.00 72.50 197 PHE A CA 1
ATOM 1493 C C . PHE A 1 197 ? -13.967 -4.203 34.367 1.00 72.50 197 PHE A C 1
ATOM 1495 O O . PHE A 1 197 ? -14.023 -4.125 35.595 1.00 72.50 197 PHE A O 1
ATOM 1502 N N . GLU A 1 198 ? -14.586 -3.328 33.569 1.00 73.75 198 GLU A N 1
ATOM 1503 C CA . GLU A 1 198 ? -15.376 -2.188 34.069 1.00 73.75 198 GLU A CA 1
ATOM 1504 C C . GLU A 1 198 ? -16.583 -2.649 34.911 1.00 73.75 198 GLU A C 1
ATOM 1506 O O . GLU A 1 198 ? -16.862 -2.070 35.963 1.00 73.75 198 GLU A O 1
ATOM 1511 N N . ASP A 1 199 ? -17.236 -3.748 34.518 1.00 64.50 199 ASP A N 1
ATOM 1512 C CA . ASP A 1 199 ? -18.365 -4.330 35.257 1.00 64.50 199 ASP A CA 1
ATOM 1513 C C . ASP A 1 199 ? -17.946 -4.949 36.608 1.00 64.50 199 ASP A C 1
ATOM 1515 O O . ASP A 1 199 ? -18.742 -4.994 37.548 1.00 64.50 199 ASP A O 1
ATOM 1519 N N . THR A 1 200 ? -16.692 -5.398 36.743 1.00 62.56 200 THR A N 1
ATOM 1520 C CA . THR A 1 200 ? -16.173 -5.967 38.002 1.00 62.56 200 THR A CA 1
ATOM 1521 C C . THR A 1 200 ? -15.693 -4.927 39.016 1.00 62.56 200 THR A C 1
ATOM 1523 O O . THR A 1 200 ? -15.791 -5.183 40.213 1.00 62.56 200 THR A O 1
ATOM 1526 N N . GLU A 1 201 ? -15.221 -3.749 38.588 1.00 59.81 201 GLU A N 1
ATOM 1527 C CA . GLU A 1 201 ? -14.836 -2.664 39.513 1.00 59.81 201 GLU A CA 1
ATOM 1528 C C . GLU A 1 201 ? -16.033 -1.813 39.975 1.00 59.81 201 GLU A C 1
ATOM 1530 O O . GLU A 1 201 ? -16.007 -1.255 41.073 1.00 59.81 201 GLU A O 1
ATOM 1535 N N . GLY A 1 202 ? -17.115 -1.753 39.188 1.00 56.12 202 GLY A N 1
ATOM 1536 C CA . GLY A 1 202 ? -18.367 -1.088 39.574 1.00 56.12 202 GLY A CA 1
ATOM 1537 C C . GLY A 1 202 ? -19.185 -1.833 40.639 1.00 56.12 202 GLY A C 1
ATOM 1538 O O . GLY A 1 202 ? -20.106 -1.260 41.221 1.00 56.12 202 GLY A O 1
ATOM 1539 N N . ALA A 1 203 ? -18.842 -3.091 40.923 1.00 52.72 203 ALA A N 1
ATOM 1540 C CA . ALA A 1 203 ? -19.470 -3.924 41.942 1.00 52.72 203 ALA A CA 1
ATOM 1541 C C . ALA A 1 203 ? -18.637 -3.929 43.237 1.00 52.72 203 ALA A C 1
ATOM 1543 O O . ALA A 1 203 ? -18.063 -4.947 43.620 1.00 52.72 203 ALA A O 1
ATOM 1544 N N . SER A 1 204 ? -18.556 -2.786 43.924 1.00 44.47 204 SER A N 1
ATOM 1545 C CA . SER A 1 204 ? -18.172 -2.785 45.345 1.00 44.47 204 SER A CA 1
ATOM 1546 C C . SER A 1 204 ? -19.417 -3.015 46.224 1.00 44.47 204 SER A C 1
ATOM 1548 O O . SER A 1 204 ? -20.483 -2.511 45.868 1.00 44.47 204 SER A O 1
ATOM 1550 N N . PRO A 1 205 ? -19.303 -3.802 47.314 1.00 56.75 205 PRO A N 1
ATOM 1551 C CA . PRO A 1 205 ? -20.423 -4.237 48.159 1.00 56.75 205 PRO A CA 1
ATOM 1552 C C . PRO A 1 205 ? -21.101 -3.116 48.954 1.00 56.75 205 PRO A C 1
ATOM 1554 O O . PRO A 1 205 ? -20.431 -2.105 49.265 1.00 56.75 205 PRO A O 1
#

Radius of gyration: 21.28 Å; chains: 1; bounding box: 40×54×71 Å

Sequence (205 aa):
MKLISTDHSAWIITGGTNTGIMKLVGEIVQQNPDRSRPIHLIGIATWGCVSGVEQLAVRGSNVVYPKSHSNASGEAPLEPNHSEFIFIDDGTARKYGGEIEFRAQLTQAISGGFFAPRSACSVNMETPSKAASQSSRPEKPVPVILLVVEGGPFTVKTVHEAVVQNNIPVVFFEGTGRCCNLFAKAVRLYDDNRRNFEDTEGASP

Foldseek 3Di:
DDPPPPPHQDEAEEQQFCDDPLVVVLVVLVPPPPPVRRHQYEHEHALQQEFPSVQVPDPPDDGDFDPDGDHDQLHTHGHPSHPYYDYQYPVDHSDPQSCLVVVLVVVLVQQVCVQPPPPPPPDDDDDDDDDDDDDPDPPHGDQDAAEDQADDPSVVVSVCSCCPVRVHHYDADDPNYHPSVVVVVVVVVVVVVVVVVVVVVVDDD

pLDDT: mean 80.35, std 18.23, range [26.58, 96.44]